Protein 5GZ9 (pdb70)

Sequence (280 aa):
CPPGYFRMGRMRQCSRWLSCEELRTEVRQLKRVGEGAVKRVFLSEWKEHKVALSRLTRLEMKEDFLHGLQMLKSLQSEHVVTLVGYCEEDGTILTEYHPLGSLSNLEETLQKYQDVNTWQHRLQLAMEYVSIINYLHHSPLGTRVMCDSNDLPKTLSQYLLTSNFSIVANDLDALPLVDSGVLIKCGHRELHGDFVAPEQLWPYGEDTPFQDDLMPSYNEKVDIWKIPDVSSFLLGHVEGSDMVRFHLFDIHKACKSQIPAERPTAQNVLDAYQRVFHSL

B-factor: mean 35.12, std 11.73, range [14.74, 88.95]

Organism: Mus musculus (NCBI:txid10090)

Radius of gyration: 19.44 Å; Cα contacts (8 Å, |Δi|>4): 491; chains: 1; bounding box: 50×42×54 Å

Structure (mmCIF, N/CA/C/O backbone):
data_5GZ9
#
_entry.id   5GZ9
#
_cell.length_a   81.320
_cell.length_b   81.320
_cell.length_c   146.838
_cell.angle_alpha   90.00
_cell.angle_beta   90.00
_cell.angle_gamma   120.00
#
_symmetry.space_group_name_H-M   'P 31 2 1'
#
loop_
_entity.id
_entity.type
_entity.pdbx_description
1 polymer 'Protein O-mannose kinase'
2 non-polymer 'PHOSPHOAMINOPHOSPHONIC ACID-ADENYLATE ESTER'
3 non-polymer 'MAGNESIUM ION'
4 non-polymer alpha-D-mannopyranose
5 water water
#
loop_
_atom_site.group_PDB
_atom_site.id
_atom_site.type_symbol
_atom_site.label_atom_id
_atom_site.label_alt_id
_atom_site.label_comp_id
_atom_site.label_asym_id
_atom_site.label_entity_id
_atom_site.label_seq_id
_atom_site.pdbx_PDB_ins_code
_atom_site.Cartn_x
_atom_site.Cartn_y
_atom_site.Cartn_z
_atom_site.occupancy
_atom_site.B_iso_or_equiv
_atom_site.auth_seq_id
_atom_site.auth_comp_id
_atom_site.auth_asym_id
_atom_site.auth_atom_id
_atom_site.pdbx_PDB_model_num
ATOM 1 N N . CYS A 1 10 ? 50.115 -34.399 13.973 1.00 35.77 54 CYS A N 1
ATOM 2 C CA . CYS A 1 10 ? 49.297 -34.558 15.188 1.00 41.03 54 CYS A CA 1
ATOM 3 C C . CYS A 1 10 ? 48.363 -35.766 15.147 1.00 38.83 54 CYS A C 1
ATOM 4 O O . CYS A 1 10 ? 47.858 -36.125 14.082 1.00 40.95 54 CYS A O 1
ATOM 7 N N . PRO A 1 11 ? 48.115 -36.381 16.303 1.00 34.15 55 PRO A N 1
ATOM 8 C CA . PRO A 1 11 ? 47.202 -37.521 16.350 1.00 35.50 55 PRO A CA 1
ATOM 9 C C . PRO A 1 11 ? 45.785 -37.072 16.053 1.00 43.58 55 PRO A C 1
ATOM 10 O O . PRO A 1 11 ? 45.489 -35.865 16.124 1.00 35.78 55 PRO A O 1
ATOM 14 N N . PRO A 1 12 ? 44.887 -38.004 15.710 1.00 45.43 56 PRO A N 1
ATOM 15 C CA . PRO A 1 12 ? 43.511 -37.618 15.363 1.00 36.68 56 PRO A CA 1
ATOM 16 C C . PRO A 1 12 ? 42.853 -36.858 16.502 1.00 39.93 56 PRO A C 1
ATOM 17 O O . PRO A 1 12 ? 42.975 -37.224 17.674 1.00 38.23 56 PRO A O 1
ATOM 21 N N . GLY A 1 13 ? 42.185 -35.772 16.154 1.00 37.20 57 GLY A N 1
ATOM 22 C CA . GLY A 1 13 ? 41.575 -34.946 17.160 1.00 32.79 57 GLY A CA 1
ATOM 23 C C . GLY A 1 13 ? 42.446 -33.846 17.730 1.00 36.68 57 GLY A C 1
ATOM 24 O O . GLY A 1 13 ? 41.951 -33.071 18.547 1.00 40.09 57 GLY A O 1
ATOM 25 N N . TYR A 1 14 ? 43.712 -33.727 17.322 1.00 32.69 58 TYR A N 1
ATOM 26 C CA . TYR A 1 14 ? 44.600 -32.695 17.838 1.00 29.34 58 TYR A CA 1
ATOM 27 C C . TYR A 1 14 ? 45.071 -31.784 16.710 1.00 33.49 58 TYR A C 1
ATOM 28 O O . TYR A 1 14 ? 45.026 -32.146 15.533 1.00 30.90 58 TYR A O 1
ATOM 37 N N . PHE A 1 15 ? 45.564 -30.606 17.095 1.00 30.07 59 PHE A N 1
ATOM 38 C CA . PHE A 1 15 ? 46.064 -29.611 16.167 1.00 27.82 59 PHE A CA 1
ATOM 39 C C . PHE A 1 15 ? 47.342 -29.000 16.726 1.00 33.99 59 PHE A C 1
ATOM 40 O O . PHE A 1 15 ? 47.589 -29.013 17.934 1.00 33.90 59 PHE A O 1
ATOM 48 N N . ARG A 1 16 ? 48.152 -28.457 15.822 1.00 32.62 60 ARG A N 1
ATOM 49 C CA . ARG A 1 16 ? 49.340 -27.687 16.169 1.00 38.14 60 ARG A CA 1
ATOM 50 C C . ARG A 1 16 ? 49.479 -26.560 15.154 1.00 41.81 60 ARG A C 1
ATOM 51 O O . ARG A 1 16 ? 49.331 -26.799 13.952 1.00 47.84 60 ARG A O 1
ATOM 59 N N . MET A 1 17 ? 49.743 -25.341 15.621 1.00 38.06 61 MET A N 1
ATOM 60 C CA . MET A 1 17 ? 50.022 -24.258 14.688 1.00 38.62 61 MET A CA 1
ATOM 61 C C . MET A 1 17 ? 50.924 -23.234 15.357 1.00 37.88 61 MET A C 1
ATOM 62 O O . MET A 1 17 ? 51.102 -23.240 16.575 1.00 41.25 61 MET A O 1
ATOM 67 N N . GLY A 1 18 ? 51.521 -22.373 14.534 1.00 45.08 62 GLY A N 1
ATOM 68 C CA . GLY A 1 18 ? 52.323 -21.279 15.051 1.00 47.65 62 GLY A CA 1
ATOM 69 C C . GLY A 1 18 ? 53.550 -21.792 15.774 1.00 53.64 62 GLY A C 1
ATOM 70 O O . GLY A 1 18 ? 54.217 -22.730 15.324 1.00 53.24 62 GLY A O 1
ATOM 71 N N . ARG A 1 19 ? 53.852 -21.177 16.917 1.00 52.90 63 ARG A N 1
ATOM 72 C CA . ARG A 1 19 ? 54.970 -21.588 17.755 1.00 52.49 63 ARG A CA 1
ATOM 73 C C . ARG A 1 19 ? 54.601 -22.690 18.746 1.00 57.17 63 ARG A C 1
ATOM 74 O O . ARG A 1 19 ? 55.351 -22.927 19.700 1.00 63.34 63 ARG A O 1
ATOM 82 N N . MET A 1 20 ? 53.460 -23.351 18.568 1.00 44.49 64 MET A N 1
ATOM 83 C CA . MET A 1 20 ? 53.133 -24.480 19.423 1.00 42.76 64 MET A CA 1
ATOM 84 C C . MET A 1 20 ? 54.114 -25.603 19.161 1.00 48.53 64 MET A C 1
ATOM 85 O O . MET A 1 20 ? 54.190 -26.119 18.043 1.00 52.78 64 MET A O 1
ATOM 90 N N . ARG A 1 21 ? 54.850 -26.002 20.190 1.00 51.44 65 ARG A N 1
ATOM 91 C CA . ARG A 1 21 ? 55.734 -27.140 20.006 1.00 49.11 65 ARG A CA 1
ATOM 92 C C . ARG A 1 21 ? 55.015 -28.473 20.118 1.00 41.61 65 ARG A C 1
ATOM 93 O O . ARG A 1 21 ? 55.594 -29.493 19.746 1.00 45.47 65 ARG A O 1
ATOM 101 N N . GLN A 1 22 ? 53.771 -28.496 20.581 1.00 42.22 66 GLN A N 1
ATOM 102 C CA . GLN A 1 22 ? 53.094 -29.748 20.875 1.00 45.35 66 GLN A CA 1
ATOM 103 C C . GLN A 1 22 ? 51.640 -29.662 20.435 1.00 42.30 66 GLN A C 1
ATOM 104 O O . GLN A 1 22 ? 51.176 -28.630 19.947 1.00 43.96 66 GLN A O 1
ATOM 110 N N . CYS A 1 23 ? 50.925 -30.773 20.576 1.00 41.10 67 CYS A N 1
ATOM 111 C CA . CYS A 1 23 ? 49.587 -30.876 20.016 1.00 44.03 67 CYS A CA 1
ATOM 112 C C . CYS A 1 23 ? 48.568 -30.701 21.115 1.00 39.40 67 CYS A C 1
ATOM 113 O O . CYS A 1 23 ? 48.699 -31.276 22.196 1.00 47.39 67 CYS A O 1
ATOM 116 N N . SER A 1 24 ? 47.554 -29.903 20.822 1.00 42.01 68 SER A N 1
ATOM 117 C CA . SER A 1 24 ? 46.449 -29.634 21.723 1.00 31.10 68 SER A CA 1
ATOM 118 C C . SER A 1 24 ? 45.166 -30.245 21.180 1.00 34.82 68 SER A C 1
ATOM 119 O O . SER A 1 24 ? 44.972 -30.348 19.967 1.00 38.74 68 SER A O 1
ATOM 122 N N . ARG A 1 25 ? 44.286 -30.657 22.081 1.00 39.97 69 ARG A N 1
ATOM 123 C CA . ARG A 1 25 ? 43.006 -31.211 21.654 1.00 43.55 69 ARG A CA 1
ATOM 124 C C . ARG A 1 25 ? 42.161 -30.141 20.939 1.00 40.83 69 ARG A C 1
ATOM 125 O O . ARG A 1 25 ? 42.305 -28.938 21.178 1.00 35.74 69 ARG A O 1
ATOM 133 N N . TRP A 1 26 ? 41.290 -30.584 20.028 1.00 36.53 70 TRP A N 1
ATOM 134 C CA . TRP A 1 26 ? 40.368 -29.662 19.367 1.00 37.17 70 TRP A CA 1
ATOM 135 C C . TRP A 1 26 ? 39.531 -28.895 20.391 1.00 37.68 70 TRP A C 1
ATOM 136 O O . TRP A 1 26 ? 39.032 -29.460 21.369 1.00 39.18 70 TRP A O 1
ATOM 147 N N . LEU A 1 27 ? 39.348 -27.603 20.129 1.00 32.06 71 LEU A N 1
ATOM 148 C CA . LEU A 1 27 ? 38.477 -26.752 20.926 1.00 34.70 71 LEU A CA 1
ATOM 149 C C . LEU A 1 27 ? 37.008 -27.136 20.738 1.00 34.12 71 LEU A C 1
ATOM 150 O O . LEU A 1 27 ? 36.607 -27.645 19.689 1.00 29.87 71 LEU A O 1
ATOM 155 N N . SER A 1 28 ? 36.203 -26.885 21.773 1.00 33.62 72 SER A N 1
ATOM 156 C CA . SER A 1 28 ? 34.776 -27.203 21.796 1.00 36.10 72 SER A CA 1
ATOM 157 C C . SER A 1 28 ? 33.942 -25.926 21.925 1.00 36.70 72 SER A C 1
ATOM 158 O O . SER A 1 28 ? 34.468 -24.810 21.903 1.00 36.14 72 SER A O 1
ATOM 161 N N . CYS A 1 29 ? 32.629 -26.113 22.129 1.00 42.86 73 CYS 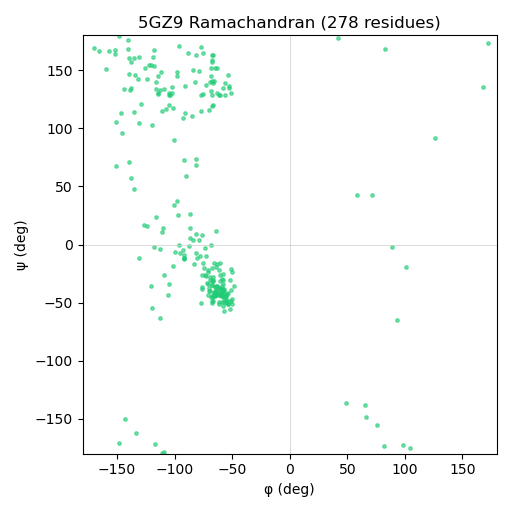A N 1
ATOM 162 C CA . CYS A 1 29 ? 31.691 -24.986 22.172 1.00 45.49 73 CYS A CA 1
ATOM 163 C C . CYS A 1 29 ? 32.105 -23.941 23.209 1.00 38.33 73 CYS A C 1
ATOM 164 O O . CYS A 1 29 ? 32.180 -22.745 22.902 1.00 38.16 73 CYS A O 1
ATOM 167 N N . GLU A 1 30 ? 32.411 -24.371 24.438 1.00 42.22 74 GLU A N 1
ATOM 168 C CA . GLU A 1 30 ? 32.734 -23.401 25.481 1.00 39.04 74 GLU A CA 1
ATOM 169 C C . GLU A 1 30 ? 33.998 -22.626 25.137 1.00 37.97 74 GLU A C 1
ATOM 170 O O . GLU A 1 30 ? 34.049 -21.406 25.317 1.00 40.36 74 GLU A O 1
ATOM 176 N N . GLU A 1 31 ? 35.018 -23.295 24.610 1.00 38.71 75 GLU A N 1
ATOM 177 C CA . GLU A 1 31 ? 36.219 -22.552 24.239 1.00 40.79 75 GLU A CA 1
ATOM 178 C C . GLU A 1 31 ? 35.941 -21.572 23.105 1.00 34.71 75 GLU A C 1
ATOM 179 O O . GLU A 1 31 ? 36.433 -20.438 23.121 1.00 36.73 75 GLU A O 1
ATOM 185 N N . LEU A 1 32 ? 35.158 -21.976 22.108 1.00 31.71 76 LEU A N 1
ATOM 186 C CA . LEU A 1 32 ? 34.853 -21.011 21.056 1.00 36.09 76 LEU A CA 1
ATOM 187 C C . LEU A 1 32 ? 33.982 -19.876 21.587 1.00 33.77 76 LEU A C 1
ATOM 188 O O . LEU A 1 32 ? 34.137 -18.724 21.177 1.00 34.14 76 LEU A O 1
ATOM 193 N N . ARG A 1 33 ? 33.078 -20.169 22.520 1.00 38.35 77 ARG A N 1
ATOM 194 C CA . ARG A 1 33 ? 32.220 -19.105 23.026 1.00 37.02 77 ARG A CA 1
ATOM 195 C C . ARG A 1 33 ? 32.953 -18.134 23.935 1.00 35.62 77 ARG A C 1
ATOM 196 O O . ARG A 1 33 ? 32.558 -16.967 24.011 1.00 37.28 77 ARG A O 1
ATOM 204 N N . THR A 1 34 ? 34.017 -18.563 24.605 1.00 33.85 78 THR A N 1
ATOM 205 C CA . THR A 1 34 ? 34.638 -17.701 25.599 1.00 30.54 78 THR A CA 1
ATOM 206 C C . THR A 1 34 ? 36.004 -17.150 25.198 1.00 31.18 78 THR A C 1
ATOM 207 O O . THR A 1 34 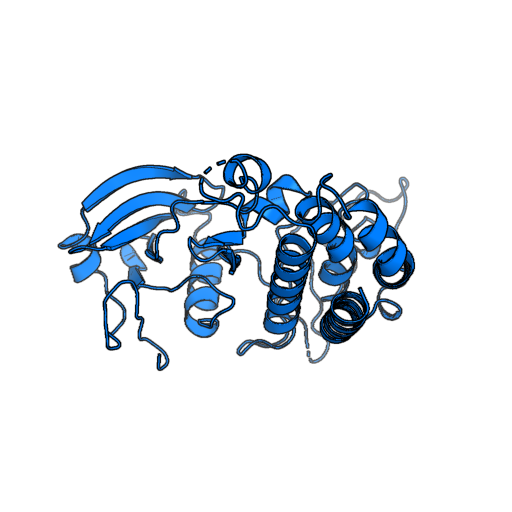? 36.366 -16.079 25.668 1.00 34.28 78 THR A O 1
ATOM 211 N N . GLU A 1 35 ? 36.770 -17.817 24.325 1.00 32.69 79 GLU A N 1
ATOM 212 C CA . GLU A 1 35 ? 38.167 -17.447 24.095 1.00 27.74 79 GLU A CA 1
ATOM 213 C C . GLU A 1 35 ? 38.454 -16.879 22.709 1.00 29.18 79 GLU A C 1
ATOM 214 O O . GLU A 1 35 ? 39.594 -16.468 22.449 1.00 27.05 79 GLU A O 1
ATOM 220 N N . VAL A 1 36 ? 37.484 -16.831 21.805 1.00 25.57 80 VAL A N 1
ATOM 221 C CA . VAL A 1 36 ? 37.762 -16.366 20.452 1.00 32.01 80 VAL A CA 1
ATOM 222 C C . VAL A 1 36 ? 37.206 -14.957 20.273 1.00 29.73 80 VAL A C 1
ATOM 223 O O . VAL A 1 36 ? 36.039 -14.691 20.592 1.00 33.31 80 VAL A O 1
ATOM 227 N N . ARG A 1 37 ? 38.053 -14.050 19.787 1.00 27.60 81 ARG A N 1
ATOM 228 C CA . ARG A 1 37 ? 37.655 -12.682 19.484 1.00 24.15 81 ARG A CA 1
ATOM 229 C C . ARG A 1 37 ? 37.594 -12.516 17.973 1.00 29.92 81 ARG A C 1
ATOM 230 O O . ARG A 1 37 ? 38.621 -12.614 17.293 1.00 32.73 81 ARG A O 1
ATOM 238 N N . GLN A 1 38 ? 36.396 -12.240 17.463 1.00 38.47 82 GLN A N 1
ATOM 239 C CA . GLN A 1 38 ? 36.182 -11.984 16.041 1.00 35.23 82 GLN A CA 1
ATOM 240 C C . GLN A 1 38 ? 36.732 -10.606 15.653 1.00 39.65 82 GLN A C 1
ATOM 241 O O . GLN A 1 38 ? 36.576 -9.626 16.393 1.00 41.03 82 GLN A O 1
ATOM 247 N N . LEU A 1 39 ? 37.408 -10.528 14.504 1.00 32.88 83 LEU A N 1
ATOM 248 C CA . LEU A 1 39 ? 38.093 -9.303 14.093 1.00 35.16 83 LEU A CA 1
ATOM 249 C C . LEU A 1 39 ? 37.437 -8.671 12.868 1.00 46.27 83 LEU A C 1
ATOM 250 O O . LEU A 1 39 ? 36.929 -7.543 12.957 1.00 52.30 83 LEU A O 1
ATOM 255 N N . LYS A 1 40 ? 37.423 -9.354 11.720 1.00 31.96 84 LYS A N 1
ATOM 256 C CA . LYS A 1 40 ? 36.800 -8.786 10.529 1.00 42.97 84 LYS A CA 1
ATOM 257 C C . LYS A 1 40 ? 36.462 -9.886 9.520 1.00 43.83 84 LYS A C 1
ATOM 258 O O . LYS A 1 40 ? 37.120 -10.935 9.455 1.00 33.45 84 LYS A O 1
ATOM 264 N N . ARG A 1 41 ? 35.416 -9.629 8.740 1.00 41.15 85 ARG A N 1
ATOM 265 C CA . ARG A 1 41 ? 34.991 -10.560 7.700 1.00 43.15 85 ARG A CA 1
ATOM 266 C C . ARG A 1 41 ? 36.055 -10.649 6.611 1.00 41.46 85 ARG A C 1
ATOM 267 O O . ARG A 1 41 ? 36.665 -9.644 6.239 1.00 46.58 85 ARG A O 1
ATOM 275 N N . VAL A 1 42 ? 36.309 -11.862 6.117 1.00 37.53 86 VAL A N 1
ATOM 276 C CA . VAL A 1 42 ? 37.364 -12.041 5.119 1.00 40.92 86 VAL A CA 1
ATOM 277 C C . VAL A 1 42 ? 36.865 -12.858 3.927 1.00 44.00 86 VAL A C 1
ATOM 278 O O . VAL A 1 42 ? 37.536 -12.939 2.893 1.00 37.87 86 VAL A O 1
ATOM 282 N N . GLY A 1 43 ? 35.688 -13.467 4.053 1.00 45.63 87 GLY A N 1
ATOM 283 C CA . GLY A 1 43 ? 35.187 -14.288 2.974 1.00 37.91 87 GLY A CA 1
ATOM 284 C C . GLY A 1 43 ? 33.745 -14.690 3.185 1.00 48.23 87 GLY A C 1
ATOM 285 O O . GLY A 1 43 ? 33.178 -14.534 4.279 1.00 41.62 87 GLY A O 1
ATOM 286 N N . GLU A 1 44 ? 33.182 -15.249 2.115 1.00 44.96 88 GLU A N 1
ATOM 287 C CA . GLU A 1 44 ? 31.801 -15.670 1.938 1.00 45.47 88 GLU A CA 1
ATOM 288 C C . GLU A 1 44 ? 31.666 -15.944 0.432 1.00 45.56 88 GLU A C 1
ATOM 289 O O . GLU A 1 44 ? 32.165 -15.167 -0.381 1.00 54.60 88 GLU A O 1
ATOM 295 N N . GLY A 1 45 ? 31.037 -17.047 0.047 1.00 44.76 89 GLY A N 1
ATOM 296 C CA . GLY A 1 45 ? 30.490 -18.005 0.976 1.00 44.63 89 GLY A CA 1
ATOM 297 C C . GLY A 1 45 ? 29.021 -18.332 0.754 1.00 45.32 89 GLY A C 1
ATOM 298 O O . GLY A 1 45 ? 28.148 -17.655 1.289 1.00 49.85 89 GLY A O 1
ATOM 299 N N . ALA A 1 46 ? 28.747 -19.369 -0.042 1.00 46.95 90 ALA A N 1
ATOM 300 C CA . ALA A 1 46 ? 27.405 -19.943 -0.107 1.00 44.09 90 ALA A CA 1
ATOM 301 C C . ALA A 1 46 ? 27.022 -20.715 1.153 1.00 46.11 90 ALA A C 1
ATOM 302 O O . ALA A 1 46 ? 25.830 -20.882 1.428 1.00 44.29 90 ALA A O 1
ATOM 304 N N . VAL A 1 47 ? 27.994 -21.208 1.914 1.00 45.38 91 VAL A N 1
ATOM 305 C CA . VAL A 1 47 ? 27.687 -22.059 3.060 1.00 50.75 91 VAL A CA 1
ATOM 306 C C . VAL A 1 47 ? 28.214 -21.431 4.347 1.00 41.99 91 VAL A C 1
ATOM 307 O O . VAL A 1 47 ? 27.596 -21.545 5.409 1.00 41.80 91 VAL A O 1
ATOM 311 N N . LYS A 1 48 ? 29.357 -20.766 4.261 1.00 42.91 92 LYS A N 1
ATOM 312 C CA . LYS A 1 48 ? 30.049 -20.241 5.427 1.00 48.08 92 LYS A CA 1
ATOM 313 C C . LYS A 1 48 ? 30.264 -18.746 5.275 1.00 43.24 92 LYS A C 1
ATOM 314 O O . LYS A 1 48 ? 30.516 -18.260 4.171 1.00 47.25 92 LYS A O 1
ATOM 320 N N . ARG A 1 49 ? 30.145 -18.019 6.379 1.00 42.42 93 ARG A N 1
ATOM 321 C CA . ARG A 1 49 ? 30.696 -16.673 6.478 1.00 47.81 93 ARG A CA 1
ATOM 322 C C . ARG A 1 49 ? 31.960 -16.755 7.324 1.00 40.61 93 ARG A C 1
ATOM 323 O O . ARG A 1 49 ? 31.941 -17.338 8.412 1.00 43.95 93 ARG A O 1
ATOM 331 N N . VAL A 1 50 ? 33.055 -16.200 6.816 1.00 38.61 94 VAL A N 1
ATOM 332 C CA . VAL A 1 50 ? 34.386 -16.466 7.346 1.00 38.43 94 VAL A CA 1
ATOM 333 C C . VAL A 1 50 ? 34.952 -15.173 7.913 1.00 36.03 94 VAL A C 1
ATOM 334 O O . VAL A 1 50 ? 34.849 -14.110 7.295 1.00 37.55 94 VAL A O 1
ATOM 338 N N . PHE A 1 51 ? 35.526 -15.267 9.113 1.00 42.50 95 PHE A N 1
ATOM 339 C CA . PHE A 1 51 ? 36.001 -14.112 9.868 1.00 33.08 95 PHE A CA 1
ATOM 340 C C . PHE A 1 51 ? 37.427 -14.343 10.318 1.00 29.66 95 PHE A C 1
ATOM 341 O O . PHE A 1 51 ? 37.689 -15.289 11.067 1.00 35.83 95 PHE A O 1
ATOM 349 N N . LEU A 1 52 ? 38.339 -13.471 9.905 1.00 28.38 96 LEU A N 1
ATOM 350 C CA . LEU A 1 52 ? 39.605 -13.384 10.619 1.00 28.36 96 LEU A CA 1
ATOM 351 C C . LEU A 1 52 ? 39.298 -13.195 12.097 1.00 36.70 96 LEU A C 1
ATOM 352 O O . LEU A 1 52 ? 38.417 -12.400 12.460 1.00 30.98 96 LEU A O 1
ATOM 357 N N . SER A 1 53 ? 40.006 -13.942 12.949 1.00 31.32 97 SER A N 1
ATOM 358 C CA . SER A 1 53 ? 39.773 -13.886 14.383 1.00 2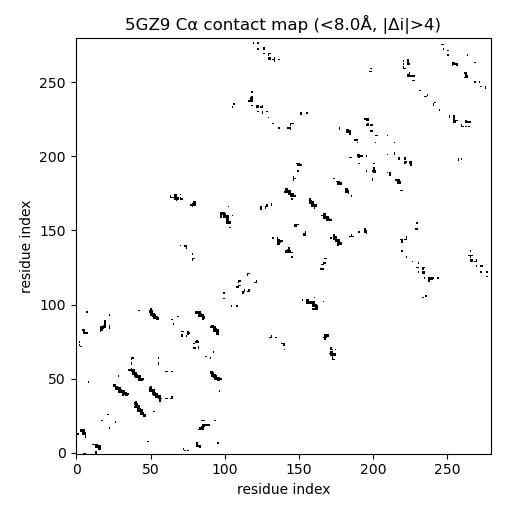5.40 97 SER A CA 1
ATOM 359 C C . SER A 1 53 ? 41.089 -14.148 15.103 1.00 30.38 97 SER A C 1
ATOM 360 O O . SER A 1 53 ? 42.142 -14.352 14.480 1.00 24.68 97 SER A O 1
ATOM 363 N N . GLU A 1 54 ? 41.033 -14.111 16.436 1.00 26.43 98 GLU A N 1
ATOM 364 C CA . GLU A 1 54 ? 42.216 -14.371 17.233 1.00 27.62 98 GLU A CA 1
ATOM 365 C C . GLU A 1 54 ? 41.823 -15.218 18.433 1.00 32.28 98 GLU A C 1
ATOM 366 O O . GLU A 1 54 ? 40.701 -15.140 18.948 1.00 28.33 98 GLU A O 1
ATOM 372 N N . TRP A 1 55 ? 42.763 -16.079 18.818 1.00 33.62 99 TRP A N 1
ATOM 373 C CA . TRP A 1 55 ? 42.626 -17.019 19.923 1.00 25.81 99 TRP A CA 1
ATOM 374 C C . TRP A 1 55 ? 44.023 -17.122 20.510 1.00 32.91 99 TRP A C 1
ATOM 375 O O . TRP A 1 55 ? 44.925 -17.633 19.840 1.00 33.27 99 TRP A O 1
ATOM 386 N N . LYS A 1 56 ? 44.203 -16.628 21.743 1.00 35.80 100 LYS A N 1
ATOM 387 C CA . LYS A 1 56 ? 45.535 -16.406 22.287 1.00 29.17 100 LYS A CA 1
ATOM 388 C C . LYS A 1 56 ? 46.333 -15.640 21.243 1.00 31.73 100 LYS A C 1
ATOM 389 O O . LYS A 1 56 ? 45.808 -14.718 20.604 1.00 31.80 100 LYS A O 1
ATOM 395 N N . GLU A 1 57 ? 47.578 -16.045 21.026 1.00 25.61 101 GLU A N 1
ATOM 396 C CA . GLU A 1 57 ? 48.430 -15.344 20.085 1.00 28.83 101 GLU A CA 1
ATOM 397 C C . GLU A 1 57 ? 48.137 -15.690 18.616 1.00 28.63 101 GLU A C 1
ATOM 398 O O . GLU A 1 57 ? 48.840 -15.172 17.744 1.00 31.82 101 GLU A O 1
ATOM 404 N N . HIS A 1 58 ? 47.124 -16.511 18.324 1.00 27.05 102 HIS A N 1
ATOM 405 C CA . HIS A 1 58 ? 46.942 -17.115 17.003 1.00 34.58 102 HIS A CA 1
ATOM 406 C C . HIS A 1 58 ? 45.851 -16.408 16.207 1.00 32.43 102 HIS A C 1
ATOM 407 O O . HIS A 1 58 ? 44.735 -16.209 16.706 1.00 27.48 102 HIS A O 1
ATOM 414 N N . LYS A 1 59 ? 46.171 -16.047 14.966 1.00 31.95 103 LYS A N 1
ATOM 415 C CA . LYS A 1 59 ? 45.135 -15.708 14.004 1.00 30.21 103 LYS A CA 1
ATOM 416 C C . LYS A 1 59 ? 44.469 -16.997 13.539 1.00 28.22 103 LYS A C 1
ATOM 417 O O . LYS A 1 59 ? 45.147 -17.963 13.187 1.00 27.72 103 LYS A O 1
ATOM 423 N N . VAL A 1 60 ? 43.140 -17.028 13.599 1.00 25.24 104 VAL A N 1
ATOM 424 C CA . VAL A 1 60 ? 42.350 -18.188 13.224 1.00 23.90 104 VAL A CA 1
ATOM 425 C C . VAL A 1 60 ? 41.188 -17.691 12.383 1.00 29.38 104 VAL A C 1
ATOM 426 O O . VAL A 1 60 ? 40.832 -16.511 12.411 1.00 31.05 104 VAL A O 1
ATOM 430 N N . ALA A 1 61 ? 40.595 -18.609 11.626 1.00 25.37 105 ALA A N 1
ATOM 431 C CA . ALA A 1 61 ? 39.430 -18.312 10.808 1.00 22.43 105 ALA A CA 1
ATOM 432 C C . ALA A 1 61 ? 38.202 -18.897 11.469 1.00 21.12 105 ALA A C 1
ATOM 433 O O . ALA A 1 61 ? 38.194 -20.069 11.848 1.00 25.39 105 ALA A O 1
ATOM 435 N N . LEU A 1 62 ? 37.171 -18.101 11.606 1.00 25.13 106 LEU A N 1
ATOM 436 C CA . LEU A 1 62 ? 35.934 -18.576 12.199 1.00 24.59 106 LEU A CA 1
ATOM 437 C C . LEU A 1 62 ? 34.888 -18.618 11.101 1.00 30.29 106 LEU A C 1
ATOM 438 O O . LEU A 1 62 ? 34.524 -17.578 10.543 1.00 35.11 106 LEU A O 1
ATOM 443 N N . SER A 1 63 ? 34.427 -19.813 10.771 1.00 34.14 107 SER A N 1
ATOM 444 C CA . SER A 1 63 ? 33.479 -19.994 9.680 1.00 37.15 107 SER A CA 1
ATOM 445 C C . SER A 1 63 ? 32.105 -20.254 10.270 1.00 41.63 107 SER A C 1
ATOM 446 O O . SER A 1 63 ? 31.922 -21.229 11.010 1.00 34.53 107 SER A O 1
ATOM 449 N N . ARG A 1 64 ? 31.144 -19.383 9.951 1.00 44.12 108 ARG A N 1
ATOM 450 C CA . ARG A 1 64 ? 29.807 -19.486 10.521 1.00 44.10 108 ARG A CA 1
ATOM 451 C C . ARG A 1 64 ? 28.780 -19.804 9.442 1.00 42.67 108 ARG A C 1
ATOM 452 O O . ARG A 1 64 ? 28.742 -19.145 8.392 1.00 43.88 108 ARG A O 1
ATOM 460 N N . LEU A 1 65 ? 27.960 -20.824 9.722 1.00 42.68 109 LEU A N 1
ATOM 461 C CA . LEU A 1 65 ? 26.872 -21.249 8.847 1.00 42.55 109 LEU A CA 1
ATOM 462 C C . LEU A 1 65 ? 25.997 -20.064 8.472 1.00 45.92 109 LEU A C 1
ATOM 463 O O . LEU A 1 65 ? 25.554 -19.306 9.341 1.00 43.83 109 LEU A O 1
ATOM 468 N N . THR A 1 66 ? 25.740 -19.913 7.168 1.00 45.73 110 THR A N 1
ATOM 469 C CA . THR A 1 66 ? 24.983 -18.767 6.676 1.00 43.18 110 THR A CA 1
ATOM 470 C C . THR A 1 66 ? 23.488 -18.925 6.938 1.00 50.84 110 THR A C 1
ATOM 471 O O . THR A 1 66 ? 22.844 -18.000 7.442 1.00 48.57 110 THR A O 1
ATOM 475 N N . ARG A 1 67 ? 22.916 -20.073 6.562 1.00 52.11 111 ARG A N 1
ATOM 476 C CA . ARG A 1 67 ? 21.483 -20.334 6.644 1.00 49.43 111 ARG A CA 1
ATOM 477 C C . ARG A 1 67 ? 21.279 -21.748 7.145 1.00 54.26 111 ARG A C 1
ATOM 478 O O . ARG A 1 67 ? 21.877 -22.683 6.609 1.00 48.84 111 ARG A O 1
ATOM 486 N N . LEU A 1 68 ? 20.387 -21.904 8.124 1.00 67.98 112 LEU A N 1
ATOM 487 C CA . LEU A 1 68 ? 20.093 -23.183 8.765 1.00 65.90 112 LEU A CA 1
ATOM 488 C C . LEU A 1 68 ? 19.486 -24.175 7.770 1.00 62.34 112 LEU A C 1
ATOM 489 O O . LEU A 1 68 ? 18.971 -25.230 8.165 1.00 64.90 112 LEU A O 1
ATOM 494 N N . GLU A 1 69 ? 19.546 -23.835 6.477 1.00 54.93 113 GLU A N 1
ATOM 495 C CA . GLU A 1 69 ? 19.103 -24.656 5.357 1.00 49.99 113 GLU A CA 1
ATOM 496 C C . GLU A 1 69 ? 20.262 -25.274 4.591 1.00 61.32 113 GLU A C 1
ATOM 497 O O . GLU A 1 69 ? 20.135 -26.382 4.057 1.00 60.59 113 GLU A O 1
ATOM 503 N N . MET A 1 70 ? 21.389 -24.559 4.502 1.00 59.82 114 MET A N 1
ATOM 504 C CA . MET A 1 70 ? 22.660 -25.105 4.049 1.00 49.08 114 MET A CA 1
ATOM 505 C C . MET A 1 70 ? 23.333 -25.955 5.113 1.00 50.09 114 MET A C 1
ATOM 506 O O . MET A 1 70 ? 24.488 -26.352 4.924 1.00 48.39 114 MET A O 1
ATOM 511 N N . LYS A 1 71 ? 22.635 -26.224 6.219 1.00 46.84 115 LYS A N 1
ATOM 512 C CA . LYS A 1 71 ? 23.213 -26.966 7.330 1.00 46.78 115 LYS A CA 1
ATOM 513 C C . LYS A 1 71 ? 23.864 -28.259 6.860 1.00 47.62 115 LYS A C 1
ATOM 514 O O . LYS A 1 71 ? 25.001 -28.562 7.228 1.00 44.53 115 LYS A O 1
ATOM 520 N N . GLU A 1 72 ? 23.163 -29.027 6.025 1.00 50.05 116 GLU A N 1
ATOM 521 C CA . GLU A 1 72 ? 23.646 -30.360 5.677 1.00 52.88 116 GLU A CA 1
ATOM 522 C C . GLU A 1 72 ? 24.985 -30.297 4.949 1.00 49.13 116 GLU A C 1
ATOM 523 O O . GLU A 1 72 ? 25.853 -31.150 5.159 1.00 42.56 116 GLU A O 1
ATOM 529 N N . ASP A 1 73 ? 25.176 -29.280 4.098 1.00 47.06 117 ASP A N 1
ATOM 530 C CA . ASP A 1 73 ? 26.462 -29.077 3.431 1.00 48.43 117 ASP A CA 1
ATOM 531 C C . ASP A 1 73 ? 27.544 -28.629 4.417 1.00 49.67 117 ASP A C 1
ATOM 532 O O . ASP A 1 73 ? 28.732 -28.936 4.234 1.00 39.40 117 ASP A O 1
ATOM 537 N N . PHE A 1 74 ? 27.145 -27.911 5.465 1.00 45.52 118 PHE A N 1
ATOM 538 C CA . PHE A 1 74 ? 28.084 -27.401 6.453 1.00 39.01 118 PHE A CA 1
ATOM 539 C C . PHE A 1 74 ? 28.720 -28.532 7.260 1.00 41.96 118 PHE A C 1
ATOM 540 O O . PHE A 1 74 ? 29.943 -28.569 7.431 1.00 40.95 118 PHE A O 1
ATOM 548 N N . LEU A 1 75 ? 27.904 -29.463 7.773 1.00 44.75 119 LEU A N 1
ATOM 549 C CA . LEU A 1 75 ? 28.444 -30.577 8.547 1.00 42.82 119 LEU A CA 1
ATOM 550 C C . LEU A 1 75 ? 29.243 -31.544 7.687 1.00 38.12 119 LEU A C 1
ATOM 551 O O . LEU A 1 75 ? 30.120 -32.237 8.215 1.00 37.42 119 LEU A O 1
ATOM 556 N N . HIS A 1 76 ? 28.925 -31.654 6.390 1.00 32.30 120 HIS A N 1
ATOM 557 C CA . HIS A 1 76 ? 29.721 -32.529 5.534 1.00 31.83 120 HIS A CA 1
ATOM 558 C C . HIS A 1 76 ? 31.163 -32.053 5.492 1.00 39.09 120 HIS A C 1
ATOM 559 O O . HIS A 1 76 ? 32.095 -32.835 5.728 1.00 34.82 120 HIS A O 1
ATOM 566 N N . GLY A 1 77 ? 31.362 -30.759 5.208 1.00 38.94 121 GLY A N 1
ATOM 567 C CA . GLY A 1 77 ? 32.708 -30.211 5.203 1.00 33.97 121 GLY A CA 1
ATOM 568 C C . GLY A 1 77 ? 33.396 -30.381 6.544 1.00 33.61 121 GLY A C 1
ATOM 569 O O . GLY A 1 77 ? 34.604 -30.638 6.606 1.00 32.42 121 GLY A O 1
ATOM 570 N N . LEU A 1 78 ? 32.632 -30.264 7.639 1.00 34.33 122 LEU A N 1
ATOM 571 C CA . LEU A 1 78 ? 33.231 -30.399 8.966 1.00 35.21 122 LEU A CA 1
ATOM 572 C C . LEU A 1 78 ? 33.705 -31.825 9.197 1.00 32.87 122 LEU A C 1
ATOM 573 O O . LEU A 1 78 ? 34.859 -32.056 9.586 1.00 31.99 122 LEU A O 1
ATOM 578 N N . GLN A 1 79 ? 32.827 -32.790 8.941 1.00 29.69 123 GLN A N 1
ATOM 579 C CA . GLN A 1 79 ? 33.215 -34.187 9.028 1.00 35.85 123 GLN A CA 1
ATOM 580 C C . GLN A 1 79 ? 34.405 -34.488 8.119 1.00 36.36 123 GLN A C 1
ATOM 581 O O . GLN A 1 79 ? 35.360 -35.150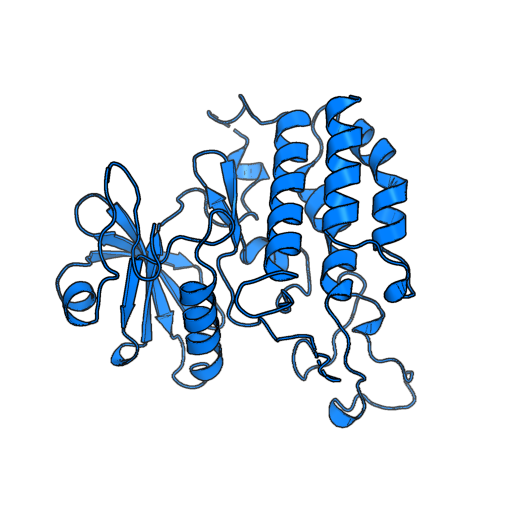 8.548 1.00 36.92 123 GLN A O 1
ATOM 587 N N . MET A 1 80 ? 34.384 -33.987 6.873 1.00 32.59 124 MET A N 1
ATOM 588 C CA . MET A 1 80 ? 35.544 -34.145 5.992 1.00 32.06 124 MET A CA 1
ATOM 589 C C . MET A 1 80 ? 36.793 -33.553 6.636 1.00 28.90 124 MET A C 1
ATOM 590 O O . MET A 1 80 ? 37.858 -34.180 6.648 1.00 27.59 124 MET A O 1
ATOM 595 N N . LEU A 1 81 ? 36.674 -32.332 7.170 1.00 30.01 125 LEU A N 1
ATOM 596 C CA . LEU A 1 81 ? 37.814 -31.662 7.792 1.00 32.56 125 LEU A CA 1
ATOM 597 C C . LEU A 1 81 ? 38.391 -32.497 8.928 1.00 31.79 125 LEU A C 1
ATOM 598 O O . LEU A 1 81 ? 39.615 -32.647 9.032 1.00 30.85 125 LEU A O 1
ATOM 603 N N . LYS A 1 82 ? 37.522 -33.065 9.779 1.00 28.63 126 LYS A N 1
ATOM 604 C CA . LYS A 1 82 ? 37.995 -33.823 10.940 1.00 34.02 126 LYS A CA 1
ATOM 605 C C . LYS A 1 82 ? 38.769 -35.067 10.520 1.00 27.77 126 LYS A C 1
ATOM 606 O O . LYS A 1 82 ? 39.816 -35.370 11.096 1.00 35.08 126 LYS A O 1
ATOM 612 N N . SER A 1 83 ? 38.277 -35.799 9.523 1.00 29.46 127 SER A N 1
ATOM 613 C CA . SER A 1 83 ? 38.919 -37.047 9.122 1.00 33.74 127 SER A CA 1
ATOM 614 C C . SER A 1 83 ? 40.086 -36.862 8.170 1.00 28.33 127 SER A C 1
ATOM 615 O O . SER A 1 83 ? 40.871 -37.797 7.995 1.00 30.94 127 SER A O 1
ATOM 618 N N . LEU A 1 84 ? 40.209 -35.705 7.527 1.00 27.18 128 LEU A N 1
ATOM 619 C CA . LEU A 1 84 ? 41.192 -35.521 6.470 1.00 26.39 128 LEU A CA 1
ATOM 620 C C . LEU A 1 84 ? 42.328 -34.597 6.884 1.00 27.66 128 LEU A C 1
ATOM 621 O O . LEU A 1 84 ? 43.067 -34.104 6.020 1.00 28.80 128 LEU A O 1
ATOM 626 N N . GLN A 1 85 ? 42.463 -34.314 8.170 1.00 25.60 129 GLN A N 1
ATOM 627 C CA . GLN A 1 85 ? 43.611 -33.551 8.627 1.00 32.13 129 GLN A CA 1
ATOM 628 C C . GLN A 1 85 ? 44.882 -34.219 8.125 1.00 22.53 129 GLN A C 1
ATOM 629 O O . GLN A 1 85 ? 45.004 -35.446 8.164 1.00 27.72 129 GLN A O 1
ATOM 635 N N . SER A 1 86 ? 45.808 -33.396 7.633 1.00 23.92 130 SER A N 1
ATOM 636 C CA . SER A 1 86 ? 47.038 -33.807 6.971 1.00 25.43 130 SER A CA 1
ATOM 637 C C . SER A 1 86 ? 47.713 -32.573 6.395 1.00 23.03 130 SER A C 1
ATOM 638 O O . SER A 1 86 ? 47.133 -31.490 6.401 1.00 26.50 130 SER A O 1
ATOM 641 N N . GLU A 1 87 ? 48.921 -32.731 5.863 1.00 25.79 131 GLU A N 1
ATOM 642 C CA . GLU A 1 87 ? 49.614 -31.602 5.268 1.00 25.79 131 GLU A CA 1
ATOM 643 C C . GLU A 1 87 ? 48.851 -30.997 4.098 1.00 22.73 131 GLU A C 1
ATOM 644 O O . GLU A 1 87 ? 49.168 -29.872 3.707 1.00 26.72 131 GLU A O 1
ATOM 650 N N . HIS A 1 88 ? 47.856 -31.708 3.536 1.00 22.77 132 HIS A N 1
ATOM 651 C CA . HIS A 1 88 ? 47.122 -31.267 2.342 1.00 26.21 132 HIS A CA 1
ATOM 652 C C . HIS A 1 88 ? 45.858 -30.471 2.662 1.00 29.21 132 HIS A C 1
ATOM 653 O O . HIS A 1 88 ? 45.299 -29.831 1.761 1.00 23.74 132 HIS A O 1
ATOM 660 N N . VAL A 1 89 ? 45.419 -30.470 3.926 1.00 26.24 133 VAL A N 1
ATOM 661 C CA . VAL A 1 89 ? 44.156 -29.873 4.331 1.00 24.02 133 VAL A CA 1
ATOM 662 C C . VAL A 1 89 ? 44.444 -28.783 5.364 1.00 23.89 133 VAL A C 1
ATOM 663 O O . VAL A 1 89 ? 45.487 -28.801 6.029 1.00 26.15 133 VAL A O 1
ATOM 667 N N . VAL A 1 90 ? 43.542 -27.799 5.465 1.00 20.97 134 VAL A N 1
ATOM 668 C CA . VAL A 1 90 ? 43.690 -26.744 6.466 1.00 21.50 134 VAL A CA 1
ATOM 669 C C . VAL A 1 90 ? 43.566 -27.332 7.880 1.00 24.66 134 VAL A C 1
ATOM 670 O O . VAL A 1 90 ? 42.724 -28.214 8.152 1.00 19.79 134 VAL A O 1
ATOM 674 N N . THR A 1 91 ? 44.389 -26.828 8.800 1.00 19.37 135 THR A N 1
ATOM 675 C CA . THR A 1 91 ? 44.368 -27.312 10.178 1.00 21.93 135 THR A CA 1
ATOM 676 C C . THR A 1 91 ? 43.059 -26.928 10.874 1.00 25.60 135 THR A C 1
ATOM 677 O O . THR A 1 91 ? 42.730 -25.743 11.002 1.00 24.31 135 THR A O 1
ATOM 681 N N . LEU A 1 92 ? 42.306 -27.939 11.299 1.00 22.40 136 LEU A N 1
ATOM 682 C CA . LEU A 1 92 ? 41.138 -27.748 12.150 1.00 25.53 136 LEU A CA 1
ATOM 683 C C . LEU A 1 92 ? 41.554 -27.478 13.600 1.00 33.89 136 LEU A C 1
ATOM 684 O O . LEU A 1 92 ? 42.326 -28.248 14.187 1.00 28.89 136 LEU A O 1
ATOM 689 N N . VAL A 1 93 ? 41.020 -26.403 14.181 1.00 36.09 137 VAL A N 1
ATOM 690 C CA . VAL A 1 93 ? 41.375 -25.976 15.530 1.00 30.48 137 VAL A CA 1
ATOM 691 C C . VAL A 1 93 ? 40.271 -26.292 16.525 1.00 34.03 137 VAL A C 1
ATOM 692 O O . VAL A 1 93 ? 40.540 -26.744 17.637 1.00 33.14 137 VAL A O 1
ATOM 696 N N . GLY A 1 94 ? 39.031 -26.036 16.145 1.00 28.19 138 GLY A N 1
ATOM 697 C CA . GLY A 1 94 ? 37.909 -26.277 17.027 1.00 28.48 138 GLY A CA 1
ATOM 698 C C . GLY A 1 94 ? 36.646 -26.218 16.200 1.00 36.04 138 GLY A C 1
ATOM 699 O O . GLY A 1 94 ? 36.659 -25.796 15.038 1.00 32.51 138 GLY A O 1
ATOM 700 N N . TYR A 1 95 ? 35.554 -26.684 16.801 1.00 34.64 139 TYR A N 1
ATOM 701 C CA . TYR A 1 95 ? 34.252 -26.537 16.168 1.00 37.57 139 TYR A CA 1
ATOM 702 C C . TYR A 1 95 ? 33.172 -26.606 17.239 1.00 41.21 139 TYR A C 1
ATOM 703 O O . TYR A 1 95 ? 33.427 -26.983 18.392 1.00 34.97 139 TYR A O 1
ATOM 712 N N . CYS A 1 96 ? 31.957 -26.208 16.834 1.00 43.51 140 CYS A N 1
ATOM 713 C CA . CYS A 1 96 ? 30.775 -26.221 17.700 1.00 39.23 140 CYS A CA 1
ATOM 714 C C . CYS A 1 96 ? 29.552 -26.421 16.812 1.00 33.70 140 CYS A C 1
ATOM 715 O O . CYS A 1 96 ? 29.123 -25.479 16.140 1.00 36.92 140 CYS A O 1
ATOM 718 N N . GLU A 1 97 ? 28.988 -27.633 16.833 1.00 41.16 141 GLU A N 1
ATOM 719 C CA . GLU A 1 97 ? 27.843 -27.935 15.975 1.00 39.04 141 GLU A CA 1
ATOM 720 C C . GLU A 1 97 ? 26.640 -27.092 16.360 1.00 46.65 141 GLU A C 1
ATOM 721 O O . GLU A 1 97 ? 25.924 -26.582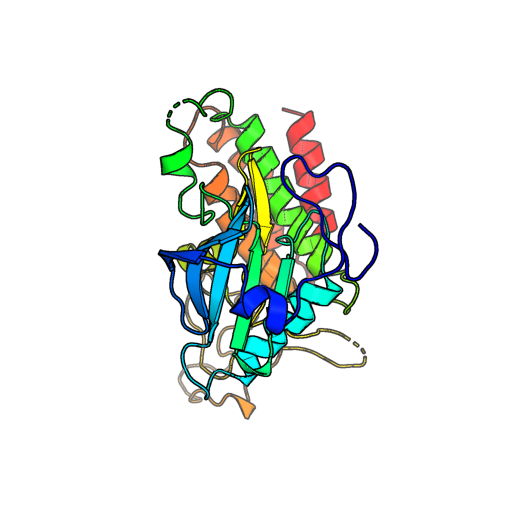 15.489 1.00 41.13 141 GLU A O 1
ATOM 727 N N . GLU A 1 98 ? 26.409 -26.934 17.669 1.00 52.04 142 GLU A N 1
ATOM 728 C CA . GLU A 1 98 ? 25.259 -26.178 18.149 1.00 43.99 142 GLU A CA 1
ATOM 729 C C . GLU A 1 98 ? 25.246 -24.764 17.579 1.00 48.91 142 GLU A C 1
ATOM 730 O O . GLU A 1 98 ? 24.204 -24.280 17.115 1.00 46.43 142 GLU A O 1
ATOM 736 N N . ASP A 1 99 ? 26.396 -24.098 17.577 1.00 43.38 143 ASP A N 1
ATOM 737 C CA . ASP A 1 99 ? 26.513 -22.745 17.061 1.00 37.29 143 ASP A CA 1
ATOM 738 C C . ASP A 1 99 ? 26.798 -22.687 15.575 1.00 39.38 143 ASP A C 1
ATOM 739 O O . ASP A 1 99 ? 26.912 -21.581 15.031 1.00 35.02 143 ASP A O 1
ATOM 744 N N . GLY A 1 100 ? 26.940 -23.830 14.913 1.00 37.23 144 GLY A N 1
ATOM 745 C CA . GLY A 1 100 ? 27.256 -23.804 13.490 1.00 37.22 144 GLY A CA 1
ATOM 746 C C . GLY A 1 100 ? 28.538 -23.062 13.176 1.00 35.99 144 GLY A C 1
ATOM 747 O O . GLY A 1 100 ? 28.582 -22.275 12.222 1.00 33.41 144 GLY A O 1
ATOM 748 N N . THR A 1 101 ? 29.584 -23.281 13.976 1.00 38.02 145 THR A N 1
ATOM 749 C CA . THR A 1 101 ? 30.863 -22.610 13.801 1.00 37.28 145 THR A CA 1
ATOM 750 C C . THR A 1 101 ? 31.990 -23.625 13.699 1.00 34.55 145 THR A C 1
ATOM 751 O O . THR A 1 101 ? 31.927 -24.719 14.270 1.00 32.05 145 THR A O 1
ATOM 755 N N . ILE A 1 102 ? 33.036 -23.214 12.983 1.00 34.26 146 ILE A N 1
ATOM 756 C CA . ILE A 1 102 ? 34.238 -24.003 12.746 1.00 33.89 146 ILE A CA 1
ATOM 757 C C . ILE A 1 102 ? 35.422 -23.061 12.897 1.00 29.79 146 ILE A C 1
ATOM 758 O O . ILE A 1 102 ? 35.431 -21.964 12.328 1.00 30.26 146 ILE A O 1
ATOM 763 N N . LEU A 1 103 ? 36.438 -23.507 13.617 1.00 24.29 147 LEU A N 1
ATOM 764 C CA . LEU A 1 103 ? 37.641 -22.724 13.820 1.00 26.76 147 LEU A CA 1
ATOM 765 C C . LEU A 1 103 ? 38.804 -23.443 13.147 1.00 31.97 147 LEU A C 1
ATOM 766 O O . LEU A 1 103 ? 38.991 -24.653 13.339 1.00 32.11 147 LEU A O 1
ATOM 771 N N . THR A 1 104 ? 39.565 -22.713 12.334 1.00 25.49 148 THR A N 1
ATOM 772 C CA . THR A 1 104 ? 40.665 -23.293 11.583 1.00 22.48 148 THR A CA 1
ATOM 773 C C . THR A 1 104 ? 41.819 -22.309 11.598 1.00 27.16 148 THR A C 1
ATOM 774 O O . THR A 1 104 ? 41.669 -21.143 11.987 1.00 25.94 148 THR A O 1
ATOM 778 N N . GLU A 1 105 ? 42.980 -22.783 11.157 1.00 24.76 149 GLU A N 1
ATOM 779 C CA . GLU A 1 105 ? 44.145 -21.919 11.098 1.00 24.27 149 GLU A CA 1
ATOM 780 C C . GLU A 1 105 ? 43.954 -20.857 10.020 1.00 30.76 149 GLU A C 1
ATOM 781 O O . GLU A 1 105 ? 43.578 -21.171 8.885 1.00 26.67 149 GLU A O 1
ATOM 787 N N . TYR A 1 106 ? 44.236 -19.602 10.360 1.00 23.46 150 TYR A N 1
ATOM 788 C CA . TYR A 1 106 ? 44.112 -18.541 9.381 1.00 27.20 150 TYR A CA 1
ATOM 789 C C . TYR A 1 106 ? 45.352 -18.474 8.501 1.00 23.19 150 TYR A C 1
ATOM 790 O O . TYR A 1 106 ? 46.479 -18.596 8.983 1.00 28.07 150 TYR A O 1
ATOM 799 N N . HIS A 1 107 ? 45.135 -18.246 7.211 1.00 23.01 151 HIS A N 1
ATOM 800 C CA . HIS A 1 107 ? 46.219 -18.042 6.246 1.00 25.28 151 HIS A CA 1
ATOM 801 C C . HIS A 1 107 ? 46.105 -16.668 5.605 1.00 25.57 151 HIS A C 1
ATOM 802 O O . HIS A 1 107 ? 45.256 -16.462 4.716 1.00 27.61 151 HIS A O 1
ATOM 809 N N . PRO A 1 108 ? 46.936 -15.702 6.024 1.00 25.78 152 PRO A N 1
ATOM 810 C CA . PRO A 1 108 ? 46.750 -14.313 5.568 1.00 24.86 152 PRO A CA 1
ATOM 811 C C . PRO A 1 108 ? 46.934 -14.112 4.086 1.00 27.02 152 PRO A C 1
ATOM 812 O O . PRO A 1 108 ? 46.469 -13.092 3.576 1.00 34.74 152 PRO A O 1
ATOM 816 N N . LEU A 1 109 ? 47.606 -15.022 3.373 1.00 27.16 153 LEU A N 1
ATOM 817 C CA . LEU A 1 109 ? 47.662 -14.899 1.918 1.00 29.15 153 LEU A CA 1
ATOM 818 C C . LEU A 1 109 ? 46.351 -15.283 1.276 1.00 28.54 153 LEU A C 1
ATOM 819 O O . LEU A 1 109 ? 46.114 -14.929 0.118 1.00 36.65 153 LEU A O 1
ATOM 824 N N . GLY A 1 110 ? 45.522 -16.041 1.981 1.00 25.50 154 GLY A N 1
ATOM 825 C CA . GLY A 1 110 ? 44.168 -16.250 1.535 1.00 21.73 154 GLY A CA 1
ATOM 826 C C . GLY A 1 110 ? 44.063 -17.217 0.370 1.00 28.60 154 GLY A C 1
ATOM 827 O O . GLY A 1 110 ? 44.914 -18.088 0.152 1.00 28.70 154 GLY A O 1
ATOM 828 N N . SER A 1 111 ? 42.982 -17.047 -0.379 1.00 22.73 155 SER A N 1
ATOM 829 C CA . SER A 1 111 ? 42.646 -17.912 -1.496 1.00 31.22 155 SER A CA 1
ATOM 830 C C . SER A 1 111 ? 43.807 -18.025 -2.494 1.00 29.02 155 SER A C 1
ATOM 831 O O . SER A 1 111 ? 44.590 -17.094 -2.679 1.00 28.20 155 SER A O 1
ATOM 834 N N . LEU A 1 112 ? 43.936 -19.210 -3.100 1.00 27.43 156 LEU A N 1
ATOM 835 C CA . LEU A 1 112 ? 44.821 -19.423 -4.250 1.00 32.77 156 LEU A CA 1
ATOM 836 C C . LEU A 1 112 ? 44.605 -18.401 -5.375 1.00 29.22 156 LEU A C 1
ATOM 837 O O . LEU A 1 112 ? 45.500 -18.212 -6.198 1.00 29.60 156 LEU A O 1
ATOM 842 N N . SER A 1 113 ? 43.437 -17.753 -5.428 1.00 30.47 157 SER A N 1
ATOM 843 C CA . SER A 1 113 ? 43.184 -16.679 -6.388 1.00 32.07 157 SER A CA 1
ATOM 844 C C . SER A 1 113 ? 44.178 -15.527 -6.277 1.00 39.26 157 SER A C 1
ATOM 845 O O . SER A 1 113 ? 44.448 -14.841 -7.274 1.00 46.92 157 SER A O 1
ATOM 848 N N . ASN A 1 114 ? 44.697 -15.271 -5.088 1.00 31.82 158 ASN A N 1
ATOM 849 C CA . ASN A 1 114 ? 45.592 -14.146 -4.859 1.00 42.56 158 ASN A CA 1
ATOM 850 C C . ASN A 1 114 ? 47.030 -14.435 -5.274 1.00 37.55 158 ASN A C 1
ATOM 851 O O . ASN A 1 114 ? 47.911 -13.626 -4.975 1.00 39.90 158 ASN A O 1
ATOM 856 N N . LEU A 1 115 ? 47.280 -15.558 -5.947 1.00 31.87 159 LEU A N 1
ATOM 857 C CA . LEU A 1 115 ? 48.646 -15.961 -6.267 1.00 37.41 159 LEU A CA 1
ATOM 858 C C . LEU A 1 115 ? 49.422 -14.844 -6.952 1.00 44.66 159 LEU A C 1
ATOM 859 O O . LEU A 1 115 ? 50.502 -14.447 -6.499 1.00 44.39 159 LEU A O 1
ATOM 864 N N . GLU A 1 116 ? 48.895 -14.328 -8.060 1.00 40.48 160 GLU A N 1
ATOM 865 C CA . GLU A 1 116 ? 49.682 -13.358 -8.812 1.00 52.87 160 GLU A CA 1
ATOM 866 C C . GLU A 1 116 ? 49.911 -12.092 -7.986 1.00 49.37 160 GLU A C 1
ATOM 867 O O . GLU A 1 116 ? 51.036 -11.582 -7.904 1.00 50.62 160 GLU A O 1
ATOM 873 N N . GLU A 1 117 ? 48.870 -11.625 -7.300 1.00 56.29 161 GLU A N 1
ATOM 874 C CA . GLU A 1 117 ? 48.997 -10.487 -6.391 1.00 57.68 161 GLU A CA 1
ATOM 875 C C . GLU A 1 117 ? 50.030 -10.749 -5.296 1.00 48.18 161 GLU A C 1
ATOM 876 O O . GLU A 1 117 ? 50.802 -9.856 -4.923 1.00 49.85 161 GLU A O 1
ATOM 882 N N . THR A 1 118 ? 50.061 -11.969 -4.776 1.00 41.45 162 THR A N 1
ATOM 883 C CA . THR A 1 118 ? 50.994 -12.293 -3.709 1.00 41.78 162 THR A CA 1
ATOM 884 C C . THR A 1 118 ? 52.445 -12.248 -4.194 1.00 47.54 162 THR A C 1
ATOM 885 O O . THR A 1 118 ? 53.345 -11.888 -3.421 1.00 50.18 162 THR A O 1
ATOM 889 N N . LEU A 1 119 ? 52.694 -12.572 -5.466 1.00 48.28 163 LEU A N 1
ATOM 890 C CA . LEU A 1 119 ? 54.068 -12.803 -5.897 1.00 54.33 163 LEU A CA 1
ATOM 891 C C . LEU A 1 119 ? 54.751 -11.504 -6.315 1.00 59.85 163 LEU A C 1
ATOM 892 O O . LEU A 1 119 ? 55.709 -11.522 -7.097 1.00 65.89 163 LEU A O 1
ATOM 897 N N . GLN A 1 120 ? 54.293 -10.382 -5.759 1.00 65.55 164 GLN A N 1
ATOM 898 C CA . GLN A 1 120 ? 54.970 -9.090 -5.913 1.00 60.80 164 GLN A CA 1
ATOM 899 C C . GLN A 1 120 ? 54.869 -8.190 -4.670 1.00 59.72 164 GLN A C 1
ATOM 900 O O . GLN A 1 120 ? 55.155 -8.606 -3.532 1.00 58.58 164 GLN A O 1
ATOM 906 N N . LYS A 1 123 ? 59.769 -9.106 -1.743 1.00 60.30 167 LYS A N 1
ATOM 907 C CA . LYS A 1 123 ? 58.922 -9.496 -0.630 1.00 61.17 167 LYS A CA 1
ATOM 908 C C . LYS A 1 123 ? 58.717 -11.013 -0.659 1.00 74.72 167 LYS A C 1
ATOM 909 O O . LYS A 1 123 ? 59.153 -11.749 0.241 1.00 68.20 167 LYS A O 1
ATOM 915 N N . TYR A 1 124 ? 58.045 -11.463 -1.720 1.00 77.40 168 TYR A N 1
ATOM 916 C CA . TYR A 1 124 ? 57.857 -12.883 -2.023 1.00 67.91 168 TYR A CA 1
ATOM 917 C C . TYR A 1 124 ? 58.356 -13.260 -3.407 1.00 67.92 168 TYR A C 1
ATOM 918 O O . TYR A 1 124 ? 57.979 -14.311 -3.917 1.00 73.22 168 TYR A O 1
ATOM 927 N N . GLN A 1 125 ? 59.170 -12.410 -4.041 1.00 64.06 169 GLN A N 1
ATOM 928 C CA . GLN A 1 125 ? 59.774 -12.678 -5.341 1.00 65.20 169 GLN A CA 1
ATOM 929 C C . GLN A 1 125 ? 61.101 -13.445 -5.230 1.00 60.55 169 GLN A C 1
ATOM 930 O O . GLN A 1 125 ? 61.711 -13.747 -6.256 1.00 59.55 169 GLN A O 1
ATOM 936 N N . ASP A 1 126 ? 61.515 -13.880 -4.024 1.00 63.40 170 ASP A N 1
ATOM 937 C CA . ASP A 1 126 ? 62.453 -15.013 -4.028 1.00 64.49 170 ASP A CA 1
ATOM 938 C C . ASP A 1 126 ? 61.811 -16.270 -4.625 1.00 67.20 170 ASP A C 1
ATOM 939 O O . ASP A 1 126 ? 62.541 -17.156 -5.097 1.00 64.17 170 ASP A O 1
ATOM 944 N N . VAL A 1 127 ? 60.477 -16.309 -4.730 1.00 51.86 171 VAL A N 1
ATOM 945 C CA . VAL A 1 127 ? 59.780 -17.500 -5.192 1.00 49.65 171 VAL A CA 1
ATOM 946 C C . VAL A 1 127 ? 58.837 -17.219 -6.360 1.00 50.26 171 VAL A C 1
ATOM 947 O O . VAL A 1 127 ? 57.986 -18.057 -6.673 1.00 46.21 171 VAL A O 1
ATOM 951 N N . ASN A 1 128 ? 58.989 -16.085 -7.046 1.00 48.03 172 ASN A N 1
ATOM 952 C CA . ASN A 1 128 ? 58.248 -15.879 -8.295 1.00 41.38 172 ASN A CA 1
ATOM 953 C C . ASN A 1 128 ? 59.058 -16.382 -9.494 1.00 44.31 172 ASN A C 1
ATOM 954 O O . ASN A 1 128 ? 59.363 -15.659 -10.431 1.00 45.58 172 ASN A O 1
ATOM 959 N N . THR A 1 129 ? 59.393 -17.667 -9.463 1.00 46.31 173 THR A N 1
ATOM 960 C CA . THR A 1 129 ? 60.120 -18.343 -10.528 1.00 30.90 173 THR A CA 1
ATOM 961 C C . THR A 1 129 ? 59.262 -19.459 -11.108 1.00 37.66 173 THR A C 1
ATOM 962 O O . THR A 1 129 ? 58.250 -19.869 -10.531 1.00 35.44 173 THR A O 1
ATOM 966 N N . TRP A 1 130 ? 59.695 -19.992 -12.251 1.00 35.28 174 TRP A N 1
ATOM 967 C CA . TRP A 1 130 ? 58.976 -21.151 -12.758 1.00 36.50 174 TRP A CA 1
ATOM 968 C C . TRP A 1 130 ? 59.172 -22.358 -11.842 1.00 35.18 174 TRP A C 1
ATOM 969 O O . TRP A 1 130 ? 58.232 -23.135 -11.640 1.00 39.03 174 TRP A O 1
ATOM 980 N N . GLN A 1 131 ? 60.353 -22.504 -11.236 1.00 32.82 175 GLN A N 1
ATOM 981 C CA . GLN A 1 131 ? 60.601 -23.647 -10.362 1.00 31.67 175 GLN A CA 1
ATOM 982 C C . GLN A 1 131 ? 59.613 -23.696 -9.200 1.00 34.68 175 GLN A C 1
ATOM 983 O O . GLN A 1 131 ? 59.121 -24.773 -8.838 1.00 31.94 175 GLN A O 1
ATOM 989 N N . HIS A 1 132 ? 59.332 -22.547 -8.579 1.00 30.45 176 HIS A N 1
ATOM 990 C CA . HIS A 1 132 ? 58.451 -22.555 -7.416 1.00 35.49 176 HIS A CA 1
ATOM 991 C C . HIS A 1 132 ? 56.994 -22.723 -7.839 1.00 33.81 176 HIS A C 1
ATOM 992 O O . HIS A 1 132 ? 56.229 -23.450 -7.190 1.00 31.55 176 HIS A O 1
ATOM 999 N N . ARG A 1 133 ? 56.603 -22.085 -8.947 1.00 37.96 177 ARG A N 1
ATOM 1000 C CA . ARG A 1 133 ? 55.257 -22.264 -9.485 1.00 30.74 177 ARG A CA 1
ATOM 1001 C C . ARG A 1 133 ? 54.993 -23.717 -9.876 1.00 27.78 177 ARG A C 1
ATOM 1002 O O . ARG A 1 133 ? 53.928 -24.261 -9.571 1.00 28.55 177 ARG A O 1
ATOM 1010 N N . LEU A 1 134 ? 55.950 -24.375 -10.529 1.00 24.84 178 LEU A N 1
ATOM 1011 C CA . LEU A 1 134 ? 55.741 -25.786 -10.847 1.00 27.47 178 LEU A CA 1
ATOM 1012 C C . LEU A 1 134 ? 55.652 -26.628 -9.580 1.00 32.27 178 LEU A C 1
ATOM 1013 O O . LEU A 1 134 ? 54.867 -27.586 -9.524 1.00 32.37 178 LEU A O 1
ATOM 1018 N N . GLN A 1 135 ? 56.444 -26.293 -8.551 1.00 26.92 179 GLN A N 1
ATOM 1019 C CA . GLN A 1 135 ? 56.302 -26.987 -7.277 1.00 28.35 179 GLN A CA 1
ATOM 1020 C C . GLN A 1 135 ? 54.927 -26.716 -6.669 1.00 30.37 179 GLN A C 1
ATOM 1021 O O . GLN A 1 135 ? 54.278 -27.627 -6.146 1.00 29.22 179 GLN A O 1
ATOM 1027 N N . LEU A 1 136 ? 54.448 -25.475 -6.770 1.00 27.54 180 LEU A N 1
ATOM 1028 C CA . LEU A 1 136 ? 53.066 -25.182 -6.410 1.00 25.93 180 LEU A CA 1
ATOM 1029 C C . LEU A 1 136 ? 52.107 -26.137 -7.116 1.00 30.71 180 LEU A C 1
ATOM 1030 O O . LEU A 1 136 ? 51.245 -26.747 -6.474 1.00 24.47 180 LEU A O 1
ATOM 1035 N N . ALA A 1 137 ? 52.278 -26.308 -8.444 1.00 27.95 181 ALA A N 1
ATOM 1036 C CA . ALA A 1 137 ? 51.395 -27.177 -9.221 1.00 24.51 181 ALA A CA 1
ATOM 1037 C C . ALA A 1 137 ? 51.508 -28.630 -8.768 1.00 28.38 181 ALA A C 1
ATOM 1038 O O . ALA A 1 137 ? 50.508 -29.361 -8.749 1.00 28.58 181 ALA A O 1
ATOM 1040 N N . MET A 1 138 ? 52.724 -29.076 -8.417 1.00 22.75 182 MET A N 1
ATOM 1041 C CA . MET A 1 138 ? 52.884 -30.407 -7.834 1.00 28.21 182 MET A CA 1
ATOM 1042 C C . MET A 1 138 ? 52.169 -30.541 -6.479 1.00 27.22 182 MET A C 1
ATOM 1043 O O . MET A 1 138 ? 51.642 -31.614 -6.161 1.00 23.13 182 MET A O 1
ATOM 1048 N N . GLU A 1 139 ? 52.142 -29.485 -5.662 1.00 22.19 183 GLU A N 1
ATOM 1049 C CA . GLU A 1 139 ? 51.406 -29.576 -4.401 1.00 30.42 183 GLU A CA 1
ATOM 1050 C C . GLU A 1 139 ? 49.907 -29.717 -4.633 1.00 27.97 183 GLU A C 1
ATOM 1051 O O . GLU A 1 139 ? 49.241 -30.499 -3.937 1.00 25.10 183 GLU A O 1
ATOM 1057 N N . TYR A 1 140 ? 49.363 -28.960 -5.599 1.00 22.73 184 TYR A N 1
ATOM 1058 C CA . TYR A 1 140 ? 47.949 -29.078 -5.941 1.00 24.09 184 TYR A CA 1
ATOM 1059 C C . TYR A 1 140 ? 47.602 -30.498 -6.370 1.00 23.94 184 TYR A C 1
ATOM 1060 O O . TYR A 1 140 ? 46.638 -31.093 -5.869 1.00 26.73 184 TYR A O 1
ATOM 1069 N N . VAL A 1 141 ? 48.381 -31.072 -7.291 1.00 23.12 185 VAL A N 1
ATOM 1070 C CA . VAL A 1 141 ? 48.113 -32.453 -7.688 1.00 22.89 185 VAL A CA 1
ATOM 1071 C C . VAL A 1 141 ? 48.219 -33.386 -6.481 1.00 22.08 185 VAL A C 1
ATOM 1072 O O . VAL A 1 141 ? 47.416 -34.312 -6.327 1.00 20.48 185 VAL A O 1
ATOM 1076 N N . SER A 1 142 ? 49.189 -33.142 -5.586 1.00 26.32 186 SER A N 1
ATOM 1077 C CA . SER A 1 142 ? 49.324 -33.980 -4.390 1.00 25.07 186 SER A CA 1
ATOM 1078 C C . SER A 1 142 ? 48.051 -33.965 -3.554 1.00 22.83 186 SER A C 1
ATOM 1079 O O . SER A 1 142 ? 47.655 -34.992 -2.998 1.00 25.04 186 SER A O 1
ATOM 1082 N N . ILE A 1 143 ? 47.399 -32.812 -3.442 1.00 22.46 187 ILE A N 1
ATOM 1083 C CA . ILE A 1 143 ? 46.121 -32.769 -2.729 1.00 23.44 187 ILE A CA 1
ATOM 1084 C C . ILE A 1 143 ? 45.095 -33.656 -3.425 1.00 23.62 187 ILE A C 1
ATOM 1085 O O . ILE A 1 143 ? 44.411 -34.463 -2.778 1.00 22.94 187 ILE A O 1
ATOM 1090 N N . ILE A 1 144 ? 44.951 -33.491 -4.754 1.00 21.43 188 ILE A N 1
ATOM 1091 C CA . ILE A 1 144 ? 43.999 -34.302 -5.511 1.00 19.23 188 ILE A CA 1
ATOM 1092 C C . ILE A 1 144 ? 44.285 -35.779 -5.292 1.00 20.84 188 ILE A C 1
ATOM 1093 O O . ILE A 1 144 ? 43.381 -36.566 -4.996 1.00 23.54 188 ILE A O 1
ATOM 1098 N N . ASN A 1 145 ? 45.560 -36.167 -5.418 1.00 21.27 189 ASN A N 1
ATOM 1099 C CA . ASN A 1 145 ? 45.970 -37.539 -5.137 1.00 25.90 189 ASN A CA 1
ATOM 1100 C C . ASN A 1 145 ? 45.604 -37.943 -3.708 1.00 30.95 189 ASN A C 1
ATOM 1101 O O . ASN A 1 145 ? 45.103 -39.055 -3.475 1.00 30.85 189 ASN A O 1
ATOM 1106 N N . TYR A 1 146 ? 45.779 -37.038 -2.741 1.00 27.04 190 TYR A N 1
ATOM 1107 C CA . TYR A 1 146 ? 45.363 -37.387 -1.386 1.00 27.31 190 TYR A CA 1
ATOM 1108 C C . TYR A 1 146 ? 43.843 -37.545 -1.288 1.00 27.17 190 TYR A C 1
ATOM 1109 O O . TYR A 1 146 ? 43.360 -38.518 -0.702 1.00 27.61 190 TYR A O 1
ATOM 1118 N N . LEU A 1 147 ? 43.066 -36.626 -1.873 1.00 25.78 191 LEU A N 1
ATOM 1119 C CA . LEU A 1 147 ? 41.610 -36.778 -1.819 1.00 24.19 191 LEU A CA 1
ATOM 1120 C C . LEU A 1 147 ? 41.162 -38.079 -2.480 1.00 29.99 191 LEU A C 1
ATOM 1121 O O . LEU A 1 147 ? 40.246 -38.755 -1.985 1.00 27.98 191 LEU A O 1
ATOM 1126 N N . HIS A 1 148 ? 41.819 -38.470 -3.585 1.00 27.25 192 HIS A N 1
ATOM 1127 C CA . HIS A 1 148 ? 41.443 -39.700 -4.270 1.00 29.83 192 HIS A CA 1
ATOM 1128 C C . HIS A 1 148 ? 41.859 -40.962 -3.521 1.00 24.49 192 HIS A C 1
ATOM 1129 O O . HIS A 1 148 ? 41.408 -42.047 -3.891 1.00 31.69 192 HIS A O 1
ATOM 1136 N N . HIS A 1 149 ? 42.665 -40.844 -2.470 1.00 27.84 193 HIS A N 1
ATOM 1137 C CA . HIS A 1 149 ? 43.101 -41.957 -1.627 1.00 28.84 193 HIS A CA 1
ATOM 1138 C C . HIS A 1 149 ? 43.010 -41.592 -0.152 1.00 27.43 193 HIS A C 1
ATOM 1139 O O . HIS A 1 149 ? 43.926 -41.848 0.629 1.00 28.04 193 HIS A O 1
ATOM 1146 N N . SER A 1 150 ? 41.878 -41.026 0.257 1.00 27.35 194 SER A N 1
ATOM 1147 C CA . SER A 1 150 ? 41.756 -40.378 1.556 1.00 25.50 194 SER A CA 1
ATOM 1148 C C . SER A 1 150 ? 41.331 -41.376 2.626 1.00 30.94 194 SER A C 1
ATOM 1149 O O . SER A 1 150 ? 40.874 -42.477 2.325 1.00 32.90 194 SER A O 1
ATOM 1152 N N . PRO A 1 151 ? 41.471 -41.020 3.905 1.00 29.65 195 PRO A N 1
ATO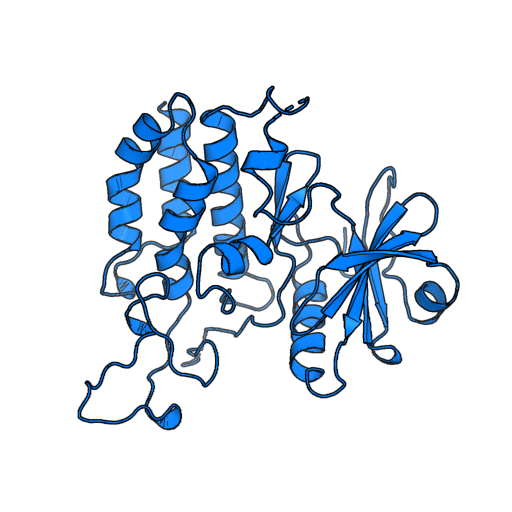M 1153 C CA . PRO A 1 151 ? 40.924 -41.887 4.965 1.00 31.40 195 PRO A CA 1
ATOM 1154 C C . PRO A 1 151 ? 39.465 -42.250 4.758 1.00 42.15 195 PRO A C 1
ATOM 1155 O O . PRO A 1 151 ? 39.035 -43.343 5.165 1.00 40.41 195 PRO A O 1
ATOM 1159 N N . LEU A 1 152 ? 38.687 -41.372 4.121 1.00 39.07 196 LEU A N 1
ATOM 1160 C CA . LEU A 1 152 ? 37.283 -41.638 3.840 1.00 31.35 196 LEU A CA 1
ATOM 1161 C C . LEU A 1 152 ? 37.064 -42.090 2.398 1.00 31.22 196 LEU A C 1
ATOM 1162 O O . LEU A 1 152 ? 36.023 -41.795 1.810 1.00 37.76 196 LEU A O 1
ATOM 1167 N N . GLY A 1 153 ? 38.015 -42.823 1.820 1.00 31.60 197 GLY A N 1
ATOM 1168 C CA . GLY A 1 153 ? 37.835 -43.366 0.476 1.00 28.98 197 GLY A CA 1
ATOM 1169 C C . GLY A 1 153 ? 38.147 -42.323 -0.581 1.00 29.79 197 GLY A C 1
ATOM 1170 O O . GLY A 1 153 ? 38.606 -41.225 -0.267 1.00 31.88 197 GLY A O 1
ATOM 1171 N N . THR A 1 154 ? 37.880 -42.667 -1.850 1.00 25.40 198 THR A N 1
ATOM 1172 C CA . THR A 1 154 ? 38.077 -41.734 -2.961 1.00 26.65 198 THR A CA 1
ATOM 1173 C C . THR A 1 154 ? 37.030 -40.614 -2.903 1.00 34.14 198 THR A C 1
ATOM 1174 O O . THR A 1 154 ? 35.825 -40.874 -3.041 1.00 31.39 198 THR A O 1
ATOM 1178 N N . ARG A 1 155 ? 37.488 -39.368 -2.692 1.00 30.23 199 ARG A N 1
ATOM 1179 C CA . ARG A 1 155 ? 36.630 -38.186 -2.581 1.00 29.13 199 ARG A CA 1
ATOM 1180 C C . ARG A 1 155 ? 36.917 -37.215 -3.717 1.00 34.33 199 ARG A C 1
ATOM 1181 O O . ARG A 1 155 ? 38.085 -36.973 -4.052 1.00 27.19 199 ARG A O 1
ATOM 1189 N N . VAL A 1 156 ? 35.853 -36.617 -4.262 1.00 30.07 200 VAL A N 1
ATOM 1190 C CA . VAL A 1 156 ? 35.910 -35.792 -5.468 1.00 22.31 200 VAL A CA 1
ATOM 1191 C C . VAL A 1 156 ? 35.684 -34.338 -5.079 1.00 30.32 200 VAL A C 1
ATOM 1192 O O . VAL A 1 156 ? 34.747 -34.025 -4.327 1.00 25.99 200 VAL A O 1
ATOM 1196 N N . MET A 1 157 ? 36.517 -33.443 -5.615 1.00 25.26 201 MET A N 1
ATOM 1197 C CA . MET A 1 157 ? 36.405 -32.014 -5.320 1.00 24.00 201 MET A CA 1
ATOM 1198 C C . MET A 1 157 ? 35.319 -31.400 -6.206 1.00 22.25 201 MET A C 1
ATOM 1199 O O . MET A 1 157 ? 35.587 -30.626 -7.124 1.00 28.35 201 MET A O 1
ATOM 1204 N N . CYS A 1 158 ? 34.061 -31.709 -5.874 1.00 25.44 202 CYS A N 1
ATOM 1205 C CA . CYS A 1 158 ? 32.928 -31.384 -6.745 1.00 28.41 202 CYS A CA 1
ATOM 1206 C C . CYS A 1 158 ? 32.778 -29.881 -7.016 1.00 29.00 202 CYS A C 1
ATOM 1207 O O . CYS A 1 158 ? 32.411 -29.489 -8.132 1.00 34.85 202 CYS A O 1
ATOM 1210 N N . ASP A 1 159 ? 33.011 -29.014 -6.031 1.00 25.51 203 ASP A N 1
ATOM 1211 C CA . ASP A 1 159 ? 32.693 -27.596 -6.208 1.00 31.11 203 ASP A CA 1
ATOM 1212 C C . ASP A 1 159 ? 33.806 -26.875 -6.984 1.00 37.95 203 ASP A C 1
ATOM 1213 O O . ASP A 1 159 ? 34.525 -26.022 -6.460 1.00 29.48 203 ASP A O 1
ATOM 1218 N N . SER A 1 160 ? 33.929 -27.218 -8.283 1.00 29.42 204 SER A N 1
ATOM 1219 C CA . SER A 1 160 ? 35.007 -26.657 -9.128 1.00 29.55 204 SER A CA 1
ATOM 1220 C C . SER A 1 160 ? 34.508 -26.616 -10.573 1.00 32.09 204 SER A C 1
ATOM 1221 O O . SER A 1 160 ? 34.980 -27.318 -11.469 1.00 31.69 204 SER A O 1
ATOM 1224 N N . ASN A 1 161 ? 33.521 -25.760 -10.800 1.00 27.88 205 ASN A N 1
ATOM 1225 C CA . ASN A 1 161 ? 32.929 -25.630 -12.113 1.00 29.71 205 ASN A CA 1
ATOM 1226 C C . ASN A 1 161 ? 33.583 -24.549 -12.958 1.00 36.01 205 ASN A C 1
ATOM 1227 O O . ASN A 1 161 ? 33.333 -24.501 -14.170 1.00 33.41 205 ASN A O 1
ATOM 1232 N N . ASP A 1 162 ? 34.419 -23.697 -12.368 1.00 26.39 206 ASP A N 1
ATOM 1233 C CA . ASP A 1 162 ? 35.206 -22.756 -13.157 1.00 32.65 206 ASP A CA 1
ATOM 1234 C C . ASP A 1 162 ? 36.490 -22.453 -12.408 1.00 27.73 206 ASP A C 1
ATOM 1235 O O . ASP A 1 162 ? 36.615 -22.746 -11.219 1.00 34.69 206 ASP A O 1
ATOM 1240 N N . LEU A 1 163 ? 37.438 -21.826 -13.108 1.00 30.12 207 LEU A N 1
ATOM 1241 C CA . LEU A 1 163 ? 38.741 -21.542 -12.508 1.00 30.02 207 LEU A CA 1
ATOM 1242 C C . LEU A 1 163 ? 38.634 -20.714 -11.231 1.00 33.82 207 LEU A C 1
ATOM 1243 O O . LEU A 1 163 ? 39.104 -21.180 -10.178 1.00 29.01 207 LEU A O 1
ATOM 1248 N N . PRO A 1 164 ? 38.034 -19.514 -11.228 1.00 36.12 208 PRO A N 1
ATOM 1249 C CA . PRO A 1 164 ? 38.025 -18.744 -9.962 1.00 30.52 208 PRO A CA 1
ATOM 1250 C C . PRO A 1 164 ? 37.391 -19.504 -8.807 1.00 32.21 208 PRO A C 1
ATOM 1251 O O . PRO A 1 164 ? 37.875 -19.428 -7.669 1.00 30.19 208 PRO A O 1
ATOM 1255 N N . LYS A 1 165 ? 36.328 -20.258 -9.074 1.00 27.12 209 LYS A N 1
ATOM 1256 C CA . LYS A 1 165 ? 35.671 -20.994 -8.008 1.00 25.93 209 LYS A CA 1
ATOM 1257 C C . LYS A 1 165 ? 36.555 -22.132 -7.502 1.00 30.52 209 LYS A C 1
ATOM 1258 O O . LYS A 1 165 ? 36.628 -22.375 -6.288 1.00 39.38 209 LYS A O 1
ATOM 1264 N N . THR A 1 166 ? 37.239 -22.827 -8.417 1.00 29.15 210 THR A N 1
ATOM 1265 C CA . THR A 1 166 ? 38.161 -23.906 -8.059 1.00 25.92 210 THR A CA 1
ATOM 1266 C C . THR A 1 166 ? 39.283 -23.389 -7.175 1.00 26.27 210 THR A C 1
ATOM 1267 O O . THR A 1 166 ? 39.674 -24.042 -6.201 1.00 29.65 210 THR A O 1
ATOM 1271 N N . LEU A 1 167 ? 39.822 -22.216 -7.510 1.00 28.17 211 LEU A N 1
ATOM 1272 C CA . LEU A 1 167 ? 40.924 -21.661 -6.746 1.00 30.50 211 LEU A CA 1
ATOM 1273 C C . LEU A 1 167 ? 40.445 -21.161 -5.384 1.00 38.28 211 LEU A C 1
ATOM 1274 O O . LEU A 1 167 ? 41.171 -21.286 -4.391 1.00 28.93 211 LEU A O 1
ATOM 1279 N N . SER A 1 168 ? 39.201 -20.656 -5.323 1.00 36.43 212 SER A N 1
ATOM 1280 C CA . SER A 1 168 ? 38.568 -20.181 -4.095 1.00 31.11 212 SER A CA 1
ATOM 1281 C C . SER A 1 168 ? 38.658 -21.189 -2.941 1.00 33.58 212 SER A C 1
ATOM 1282 O O . SER A 1 168 ? 38.600 -20.786 -1.768 1.00 29.09 212 SER A O 1
ATOM 1285 N N . GLN A 1 169 ? 38.817 -22.482 -3.249 1.00 33.46 213 GLN A N 1
ATOM 1286 C CA . GLN A 1 169 ? 38.648 -23.571 -2.290 1.00 31.09 213 GLN A CA 1
ATOM 1287 C C . GLN A 1 169 ? 39.945 -23.968 -1.623 1.00 20.47 213 GLN A C 1
ATOM 1288 O O . GLN A 1 169 ? 39.942 -24.805 -0.729 1.00 22.98 213 GLN A O 1
ATOM 1294 N N . TYR A 1 170 ? 41.035 -23.381 -2.047 1.00 24.64 214 TYR A N 1
ATOM 1295 C CA . TYR A 1 170 ? 42.358 -23.661 -1.552 1.00 23.22 214 TYR A CA 1
ATOM 1296 C C . TYR A 1 170 ? 42.928 -22.363 -1.027 1.00 29.40 214 TYR A C 1
ATOM 1297 O O . TYR A 1 170 ? 42.528 -21.272 -1.454 1.00 25.68 214 TYR A O 1
ATOM 1306 N N . LEU A 1 171 ? 43.853 -22.507 -0.089 1.00 23.64 215 LEU A N 1
ATOM 1307 C CA . LEU A 1 171 ? 44.504 -21.382 0.547 1.00 32.29 215 LEU A CA 1
ATOM 1308 C C . LEU A 1 171 ? 45.997 -21.442 0.255 1.00 27.15 215 LEU A C 1
ATOM 1309 O O . LEU A 1 171 ? 46.565 -22.514 0.014 1.00 25.20 215 LEU A O 1
ATOM 1314 N N . LEU A 1 172 ? 46.622 -20.284 0.283 1.00 29.63 216 LEU A N 1
ATOM 1315 C CA . LEU A 1 172 ? 48.064 -20.163 0.144 1.00 28.20 216 LEU A CA 1
ATOM 1316 C C . LEU A 1 172 ? 48.637 -19.958 1.543 1.00 33.13 216 LEU A C 1
ATOM 1317 O O . LEU A 1 172 ? 48.296 -18.982 2.220 1.00 31.92 216 LEU A O 1
ATOM 1322 N N . THR A 1 173 ? 49.469 -20.888 2.001 1.00 29.20 217 THR A N 1
ATOM 1323 C CA . THR A 1 173 ? 50.095 -20.688 3.296 1.00 27.90 217 THR A CA 1
ATOM 1324 C C . THR A 1 173 ? 51.313 -19.774 3.156 1.00 36.73 217 THR A C 1
ATOM 1325 O O . THR A 1 173 ? 51.831 -19.550 2.051 1.00 37.55 217 THR A O 1
ATOM 1329 N N . SER A 1 174 ? 51.768 -19.235 4.298 1.00 29.77 218 SER A N 1
ATOM 1330 C CA . SER A 1 174 ? 52.794 -18.190 4.293 1.00 36.70 218 SER A CA 1
ATOM 1331 C C . SER A 1 174 ? 54.161 -18.739 3.903 1.00 43.86 218 SER A C 1
ATOM 1332 O O . SER A 1 174 ? 55.030 -17.968 3.479 1.00 48.19 218 SER A O 1
ATOM 1335 N N . ASN A 1 175 ? 54.356 -20.053 4.057 1.00 37.44 219 ASN A N 1
ATOM 1336 C CA . ASN A 1 175 ? 55.483 -20.822 3.549 1.00 39.58 219 ASN A CA 1
ATOM 1337 C C . ASN A 1 175 ? 55.354 -21.127 2.050 1.00 46.28 219 ASN A C 1
ATOM 1338 O O . ASN A 1 175 ? 56.324 -21.576 1.431 1.00 45.25 219 ASN A O 1
ATOM 1343 N N . PHE A 1 176 ? 54.191 -20.861 1.456 1.00 39.96 220 PHE A N 1
ATOM 1344 C CA . PHE A 1 176 ? 53.853 -21.168 0.058 1.00 50.17 220 PHE A CA 1
ATOM 1345 C C . PHE A 1 176 ? 53.648 -22.638 -0.224 1.00 38.80 220 PHE A C 1
ATOM 1346 O O . PHE A 1 176 ? 54.112 -23.140 -1.244 1.00 47.97 220 PHE A O 1
ATOM 1354 N N . SER A 1 177 ? 52.965 -23.324 0.666 1.00 33.98 221 SER A N 1
ATOM 1355 C CA . SER A 1 177 ? 52.266 -24.534 0.297 1.00 40.22 221 SER A CA 1
ATOM 1356 C C . SER A 1 177 ? 50.806 -24.195 0.012 1.00 38.59 221 SER A C 1
ATOM 1357 O O . SER A 1 177 ? 50.324 -23.086 0.278 1.00 28.61 221 SER A O 1
ATOM 1360 N N . ILE A 1 178 ? 50.095 -25.180 -0.520 1.00 29.79 222 ILE A N 1
ATOM 1361 C CA . ILE A 1 178 ? 48.665 -25.077 -0.746 1.00 28.08 222 ILE A CA 1
ATOM 1362 C C . ILE A 1 178 ? 47.971 -26.078 0.157 1.00 23.19 222 ILE A C 1
ATOM 1363 O O . ILE A 1 178 ? 48.463 -27.189 0.373 1.00 28.65 222 ILE A O 1
ATOM 1368 N N . VAL A 1 179 ? 46.808 -25.707 0.643 1.00 19.05 223 VAL A N 1
ATOM 1369 C CA . VAL A 1 179 ? 45.952 -26.638 1.360 1.00 22.62 223 VAL A CA 1
ATOM 1370 C C . VAL A 1 179 ? 44.526 -26.483 0.845 1.00 24.22 223 VAL A C 1
ATOM 1371 O O . VAL A 1 179 ? 44.109 -25.384 0.449 1.00 19.20 223 VAL A O 1
ATOM 1375 N N . ALA A 1 180 ? 43.802 -27.602 0.808 1.00 22.28 224 ALA A N 1
ATOM 1376 C CA . ALA A 1 180 ? 42.362 -27.574 0.608 1.00 21.77 224 ALA A CA 1
ATOM 1377 C C . ALA A 1 180 ? 41.697 -26.974 1.834 1.00 26.86 224 ALA A C 1
ATOM 1378 O O . ALA A 1 180 ? 42.097 -27.244 2.971 1.00 27.62 224 ALA A O 1
ATOM 1380 N N . ASN A 1 181 ? 40.678 -26.155 1.601 1.00 25.65 225 ASN A N 1
ATOM 1381 C CA . ASN A 1 181 ? 39.939 -25.536 2.685 1.00 21.26 225 ASN A CA 1
ATOM 1382 C C . ASN A 1 181 ? 38.464 -25.916 2.664 1.00 29.37 225 ASN A C 1
ATOM 1383 O O . ASN A 1 181 ? 37.970 -26.455 3.663 1.00 33.00 225 ASN A O 1
ATOM 1388 N N . ASP A 1 182 ? 37.762 -25.708 1.541 1.00 27.00 226 ASP A N 1
ATOM 1389 C CA . ASP A 1 182 ? 36.315 -25.897 1.462 1.00 26.55 226 ASP A CA 1
ATOM 1390 C C . ASP A 1 182 ? 36.026 -27.311 0.984 1.00 24.91 226 ASP A C 1
ATOM 1391 O O . ASP A 1 182 ? 36.211 -27.634 -0.197 1.00 27.97 226 ASP A O 1
ATOM 1396 N N . LEU A 1 183 ? 35.535 -28.138 1.890 1.00 23.94 227 LEU A N 1
ATOM 1397 C CA . LEU A 1 183 ? 35.259 -29.537 1.631 1.00 21.72 227 LEU A CA 1
ATOM 1398 C C . LEU A 1 183 ? 33.772 -29.833 1.767 1.00 22.45 227 LEU A C 1
ATOM 1399 O O . LEU A 1 183 ? 33.388 -30.968 2.056 1.00 23.93 227 LEU A O 1
ATOM 1404 N N . ASP A 1 184 ? 32.93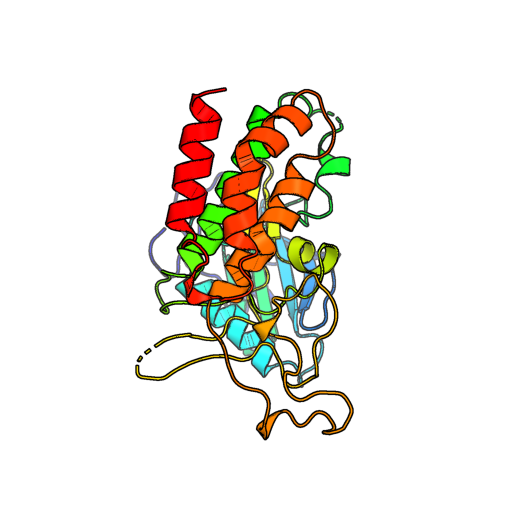0 -28.805 1.609 1.00 24.22 228 ASP A N 1
ATOM 1405 C CA . ASP A 1 184 ? 31.489 -29.000 1.726 1.00 25.97 228 ASP A CA 1
ATOM 1406 C C . ASP A 1 184 ? 31.025 -30.081 0.761 1.00 30.73 228 ASP A C 1
ATOM 1407 O O . ASP A 1 184 ? 30.348 -31.036 1.158 1.00 35.52 228 ASP A O 1
ATOM 1412 N N . ALA A 1 185 ? 31.432 -29.960 -0.518 1.00 26.03 229 ALA A N 1
ATOM 1413 C CA . ALA A 1 185 ? 31.008 -30.831 -1.612 1.00 23.83 229 ALA A CA 1
ATOM 1414 C C . ALA A 1 185 ? 32.117 -31.844 -1.884 1.00 25.71 229 ALA A C 1
ATOM 1415 O O . ALA A 1 185 ? 32.993 -31.610 -2.720 1.00 25.76 229 ALA A O 1
ATOM 1417 N N . LEU A 1 186 ? 32.055 -32.990 -1.206 1.00 30.52 230 LEU A N 1
ATOM 1418 C CA . LEU A 1 186 ? 33.072 -34.038 -1.314 1.00 24.75 230 LEU A CA 1
ATOM 1419 C C . LEU A 1 186 ? 32.407 -35.405 -1.328 1.00 27.94 230 LEU A C 1
ATOM 1420 O O . LEU A 1 186 ? 32.525 -36.178 -0.371 1.00 32.94 230 LEU A O 1
ATOM 1425 N N . PRO A 1 187 ? 31.717 -35.754 -2.408 1.00 33.36 231 PRO A N 1
ATOM 1426 C CA . PRO A 1 187 ? 31.075 -37.072 -2.452 1.00 29.71 231 PRO A CA 1
ATOM 1427 C C . PRO A 1 187 ? 32.099 -38.195 -2.497 1.00 34.08 231 PRO A C 1
ATOM 1428 O O . PRO A 1 187 ? 33.260 -38.012 -2.891 1.00 30.56 231 PRO A O 1
ATOM 1432 N N . LEU A 1 188 ? 31.624 -39.381 -2.102 1.00 29.97 232 LEU A N 1
ATOM 1433 C CA . LEU A 1 188 ? 32.386 -40.623 -2.151 1.00 34.16 232 LEU A CA 1
ATOM 1434 C C . LEU A 1 188 ? 32.188 -41.376 -3.470 1.00 39.58 232 LEU A C 1
ATOM 1435 O O . LEU A 1 188 ? 31.058 -41.537 -3.947 1.00 36.37 232 LEU A O 1
ATOM 1440 N N . VAL A 1 189 ? 33.296 -41.881 -4.026 1.00 39.91 233 VAL A N 1
ATOM 1441 C CA . VAL A 1 189 ? 33.295 -42.796 -5.170 1.00 38.55 233 VAL A CA 1
ATOM 1442 C C . VAL A 1 189 ? 33.804 -44.157 -4.701 1.00 37.78 233 VAL A C 1
ATOM 1443 O O . VAL A 1 189 ? 34.830 -44.236 -4.020 1.00 37.23 233 VAL A O 1
ATOM 1447 N N . ASP A 1 190 ? 33.094 -45.224 -5.072 1.00 52.73 234 ASP A N 1
ATOM 1448 C CA . ASP A 1 190 ? 33.434 -46.595 -4.666 1.00 46.13 234 ASP A CA 1
ATOM 1449 C C . ASP A 1 190 ? 33.157 -47.589 -5.795 1.00 47.60 234 ASP A C 1
ATOM 1450 O O . ASP A 1 190 ? 34.060 -47.960 -6.553 1.00 59.72 234 ASP A O 1
ATOM 1455 N N . SER A 1 193 ? 32.115 -51.443 -4.570 1.00 51.87 237 SER A N 1
ATOM 1456 C CA . SER A 1 193 ? 30.674 -51.239 -4.744 1.00 54.68 237 SER A CA 1
ATOM 1457 C C . SER A 1 193 ? 30.433 -50.466 -6.037 1.00 55.20 237 SER A C 1
ATOM 1458 O O . SER A 1 193 ? 31.385 -50.077 -6.714 1.00 64.28 237 SER A O 1
ATOM 1461 N N . GLY A 1 194 ? 29.174 -50.224 -6.388 1.00 49.72 238 GLY A N 1
ATOM 1462 C CA . GLY A 1 194 ? 28.927 -49.482 -7.610 1.00 47.45 238 GLY A CA 1
ATOM 1463 C C . GLY A 1 194 ? 28.658 -48.003 -7.395 1.00 50.60 238 GLY A C 1
ATOM 1464 O O . GLY A 1 194 ? 27.834 -47.425 -8.107 1.00 53.15 238 GLY A O 1
ATOM 1465 N N . VAL A 1 195 ? 29.341 -47.373 -6.440 1.00 50.31 239 VAL A N 1
ATOM 1466 C CA . VAL A 1 195 ? 29.052 -45.994 -6.040 1.00 47.36 239 VAL A CA 1
ATOM 1467 C C . VAL A 1 195 ? 29.780 -45.016 -6.968 1.00 47.50 239 VAL A C 1
ATOM 1468 O O . VAL A 1 195 ? 31.007 -44.908 -6.935 1.00 47.96 239 VAL A O 1
ATOM 1472 N N . LEU A 1 196 ? 29.018 -44.299 -7.799 1.00 48.38 240 LEU A N 1
ATOM 1473 C CA . LEU A 1 196 ? 29.494 -43.164 -8.585 1.00 42.49 240 LEU A CA 1
ATOM 1474 C C . LEU A 1 196 ? 28.890 -41.874 -8.011 1.00 41.77 240 LEU A C 1
ATOM 1475 O O . LEU A 1 196 ? 28.181 -41.898 -6.997 1.00 39.63 240 LEU A O 1
ATOM 1480 N N . ILE A 1 197 ? 29.198 -40.726 -8.634 1.00 30.88 241 ILE A N 1
ATOM 1481 C CA . ILE A 1 197 ? 28.813 -39.437 -8.067 1.00 25.30 241 ILE A CA 1
ATOM 1482 C C . ILE A 1 197 ? 28.323 -38.478 -9.138 1.00 28.48 241 ILE A C 1
ATOM 1483 O O . ILE A 1 197 ? 28.639 -38.607 -10.322 1.00 32.66 241 ILE A O 1
ATOM 1488 N N . LYS A 1 198 ? 27.586 -37.469 -8.681 1.00 28.97 242 LYS A N 1
ATOM 1489 C CA . LYS A 1 198 ? 27.253 -36.289 -9.463 1.00 27.18 242 LYS A CA 1
ATOM 1490 C C . LYS A 1 198 ? 27.530 -35.036 -8.636 1.00 30.82 242 LYS A C 1
ATOM 1491 O O . LYS A 1 198 ? 27.299 -35.015 -7.421 1.00 25.46 242 LYS A O 1
ATOM 1497 N N . CYS A 1 199 ? 28.028 -33.991 -9.299 1.00 27.72 243 CYS A N 1
ATOM 1498 C CA . CYS A 1 199 ? 28.384 -32.736 -8.638 1.00 25.49 243 CYS A CA 1
ATOM 1499 C C . CYS A 1 199 ? 27.199 -31.776 -8.665 1.00 27.03 243 CYS A C 1
ATOM 1500 O O . CYS A 1 199 ? 27.199 -30.759 -9.371 1.00 34.50 243 CYS A O 1
ATOM 1503 N N . GLY A 1 200 ? 26.193 -32.069 -7.850 1.00 27.05 244 GLY A N 1
ATOM 1504 C CA . GLY A 1 200 ? 25.001 -31.237 -7.754 1.00 26.94 244 GLY A CA 1
ATOM 1505 C C . GLY A 1 200 ? 23.821 -31.871 -8.472 1.00 28.40 244 GLY A C 1
ATOM 1506 O O . GLY A 1 200 ? 23.881 -32.997 -8.969 1.00 27.09 244 GLY A O 1
ATOM 1507 N N . HIS A 1 201 ? 22.721 -31.129 -8.520 1.00 28.13 245 HIS A N 1
ATOM 1508 C CA . HIS A 1 201 ? 21.511 -31.591 -9.178 1.00 31.28 245 HIS A CA 1
ATOM 1509 C C . HIS A 1 201 ? 21.128 -30.698 -10.346 1.00 34.54 245 HIS A C 1
ATOM 1510 O O . HIS A 1 201 ? 20.129 -30.965 -11.034 1.00 26.28 245 HIS A O 1
ATOM 1517 N N . ARG A 1 202 ? 21.884 -29.637 -10.571 1.00 34.15 246 ARG A N 1
ATOM 1518 C CA . ARG A 1 202 ? 21.656 -28.721 -11.668 1.00 38.84 246 ARG A CA 1
ATOM 1519 C C . ARG A 1 202 ? 22.581 -29.062 -12.836 1.00 32.34 246 ARG A C 1
ATOM 1520 O O . ARG A 1 202 ? 23.697 -29.569 -12.658 1.00 29.62 246 ARG A O 1
ATOM 1528 N N . GLU A 1 203 ? 22.077 -28.796 -14.037 1.00 31.80 247 GLU A N 1
ATOM 1529 C CA . GLU A 1 203 ? 22.832 -28.986 -15.266 1.00 27.01 247 GLU A CA 1
ATOM 1530 C C . GLU A 1 203 ? 24.087 -28.131 -15.282 1.00 25.54 247 GLU A C 1
ATOM 1531 O O . GLU A 1 203 ? 24.028 -26.916 -15.079 1.00 26.79 247 GLU A O 1
ATOM 1537 N N . LEU A 1 204 ? 25.214 -28.774 -15.558 1.00 23.98 248 LEU A N 1
ATOM 1538 C CA . LEU A 1 204 ? 26.491 -28.111 -15.747 1.00 25.21 248 LEU A CA 1
ATOM 1539 C C . LEU A 1 204 ? 26.765 -27.915 -17.238 1.00 30.08 248 LEU A C 1
ATOM 1540 O O . LEU A 1 204 ? 26.378 -28.741 -18.074 1.00 29.54 248 LEU A O 1
ATOM 1545 N N . HIS A 1 205 ? 27.414 -26.785 -17.559 1.00 36.29 249 HIS A N 1
ATOM 1546 C CA . HIS A 1 205 ? 27.717 -26.351 -18.921 1.00 29.89 249 HIS A CA 1
ATOM 1547 C C . HIS A 1 205 ? 29.193 -25.945 -19.041 1.00 35.16 249 HIS A C 1
ATOM 1548 O O . HIS A 1 205 ? 29.876 -25.658 -18.048 1.00 27.93 249 HIS A O 1
ATOM 1555 N N . GLY A 1 206 ? 29.685 -25.901 -20.281 1.00 33.88 250 GLY A N 1
ATOM 1556 C CA . GLY A 1 206 ? 30.985 -25.316 -20.576 1.00 21.45 250 GLY A CA 1
ATOM 1557 C C . GLY A 1 206 ? 32.098 -26.340 -20.692 1.00 24.80 250 GLY A C 1
ATOM 1558 O O . GLY A 1 206 ? 31.893 -27.560 -20.675 1.00 25.07 250 GLY A O 1
ATOM 1559 N N . ASP A 1 207 ? 33.319 -25.809 -20.808 1.00 26.35 251 ASP A N 1
ATOM 1560 C CA . ASP A 1 207 ? 34.502 -26.639 -21.005 1.00 27.68 251 ASP A CA 1
ATOM 1561 C C . ASP A 1 207 ? 35.336 -26.851 -19.745 1.00 26.27 251 ASP A C 1
ATOM 1562 O O . ASP A 1 207 ? 36.121 -27.808 -19.701 1.00 29.27 251 ASP A O 1
ATOM 1567 N N . PHE A 1 208 ? 35.174 -26.021 -18.711 1.00 26.27 252 PHE A N 1
ATOM 1568 C CA . PHE A 1 208 ? 35.922 -26.281 -17.485 1.00 25.15 252 PHE A CA 1
ATOM 1569 C C . PHE A 1 208 ? 35.482 -27.580 -16.824 1.00 22.61 252 PHE A C 1
ATOM 1570 O O . PHE A 1 208 ? 36.323 -28.357 -16.364 1.00 26.39 252 PHE A O 1
ATOM 1578 N N . VAL A 1 209 ? 34.177 -27.841 -16.747 1.00 26.38 253 VAL A N 1
ATOM 1579 C CA . VAL A 1 209 ? 33.762 -29.135 -16.204 1.00 26.15 253 VAL A CA 1
ATOM 1580 C C . VAL A 1 209 ? 34.173 -30.231 -17.176 1.00 21.28 253 VAL A C 1
ATOM 1581 O O . VAL A 1 209 ? 34.423 -29.986 -18.352 1.00 27.43 253 VAL A O 1
ATOM 1585 N N . ALA A 1 210 ? 34.311 -31.440 -16.663 1.00 24.48 254 ALA A N 1
ATOM 1586 C CA . ALA A 1 210 ? 34.637 -32.556 -17.532 1.00 24.18 254 ALA A CA 1
ATOM 1587 C C . ALA A 1 210 ? 33.455 -32.866 -18.452 1.00 33.00 254 ALA A C 1
ATOM 1588 O O . ALA A 1 210 ? 32.293 -32.752 -18.041 1.00 30.77 254 ALA A O 1
ATOM 1590 N N . PRO A 1 211 ? 33.723 -33.277 -19.704 1.00 30.93 255 PRO A N 1
ATOM 1591 C CA . PRO A 1 211 ? 32.615 -33.511 -20.646 1.00 30.36 255 PRO A CA 1
ATOM 1592 C C . PRO A 1 211 ? 31.601 -34.544 -20.156 1.00 31.00 255 PRO A C 1
ATOM 1593 O O . PRO A 1 211 ? 30.402 -34.370 -20.407 1.00 35.77 255 PRO A O 1
ATOM 1597 N N . GLU A 1 212 ? 32.018 -35.582 -19.425 1.00 27.20 256 GLU A N 1
ATOM 1598 C CA . GLU A 1 212 ? 31.000 -36.446 -18.840 1.00 25.62 256 GLU A CA 1
ATOM 1599 C C . GLU A 1 212 ? 30.181 -35.758 -17.740 1.00 28.27 256 GLU A C 1
ATOM 1600 O O . GLU A 1 212 ? 29.283 -36.403 -17.179 1.00 27.07 256 GLU A O 1
ATOM 1606 N N . GLN A 1 213 ? 30.458 -34.494 -17.407 1.00 27.63 257 GLN A N 1
ATOM 1607 C CA . GLN A 1 213 ? 29.623 -33.746 -16.473 1.00 29.35 257 GLN A CA 1
ATOM 1608 C C . GLN A 1 213 ? 28.537 -32.958 -17.185 1.00 32.35 257 GLN A C 1
ATOM 1609 O O . GLN A 1 213 ? 27.649 -32.388 -16.526 1.00 28.46 257 GLN A O 1
ATOM 1615 N N . LEU A 1 214 ? 28.614 -32.918 -18.509 1.00 29.73 258 LEU A N 1
ATOM 1616 C CA . LEU A 1 214 ? 27.648 -32.268 -19.369 1.00 27.23 258 LEU A CA 1
ATOM 1617 C C . LEU A 1 214 ? 26.483 -33.206 -19.642 1.00 25.68 258 LEU A C 1
ATOM 1618 O O . LEU A 1 214 ? 26.633 -34.431 -19.630 1.00 26.02 258 LEU A O 1
ATOM 1623 N N . TRP A 1 215 ? 25.308 -32.623 -19.852 1.00 21.59 259 TRP A N 1
ATOM 1624 C CA . TRP A 1 215 ? 24.153 -33.421 -20.268 1.00 29.18 259 TRP A CA 1
ATOM 1625 C C . TRP A 1 215 ? 24.486 -34.184 -21.553 1.00 31.66 259 TRP A C 1
ATOM 1626 O O . TRP A 1 215 ? 24.992 -33.579 -22.508 1.00 29.63 259 TRP A O 1
ATOM 1637 N N . PRO A 1 216 ? 24.262 -35.496 -21.612 1.00 25.32 260 PRO A N 1
ATOM 1638 C CA . PRO A 1 216 ? 24.708 -36.269 -22.775 1.00 28.30 260 PRO A CA 1
ATOM 1639 C C . PRO A 1 216 ? 23.664 -36.527 -23.859 1.00 38.48 260 PRO A C 1
ATOM 1640 O O . PRO A 1 216 ? 24.012 -37.147 -24.869 1.00 31.79 260 PRO A O 1
ATOM 1644 N N . TYR A 1 217 ? 22.420 -36.068 -23.721 1.00 34.80 261 TYR A N 1
ATOM 1645 C CA . TYR A 1 217 ? 21.338 -36.565 -24.561 1.00 37.70 261 TYR A CA 1
ATOM 1646 C C . TYR A 1 217 ? 20.801 -35.539 -25.557 1.00 39.68 261 TYR A C 1
ATOM 1647 O O . TYR A 1 217 ? 19.762 -35.782 -26.174 1.00 37.94 261 TYR A O 1
ATOM 1656 N N . GLY A 1 218 ? 21.475 -34.408 -25.733 1.00 37.94 262 GLY A N 1
ATOM 1657 C CA . GLY A 1 218 ? 21.162 -33.506 -26.820 1.00 29.60 262 GLY A CA 1
ATOM 1658 C C . GLY A 1 218 ? 20.001 -32.591 -26.497 1.00 39.04 262 GLY A C 1
ATOM 1659 O O . GLY A 1 218 ? 19.267 -32.772 -25.527 1.00 30.18 262 GLY A O 1
ATOM 1660 N N . GLU A 1 219 ? 19.832 -31.585 -27.361 1.00 40.24 263 GLU A N 1
ATOM 1661 C CA . GLU A 1 219 ? 18.837 -30.545 -27.145 1.00 36.08 263 GLU A CA 1
ATOM 1662 C C . GLU A 1 219 ? 17.411 -31.065 -27.250 1.00 39.21 263 GLU A C 1
ATOM 1663 O O . GLU A 1 219 ? 16.493 -30.419 -26.738 1.00 41.65 263 GLU A O 1
ATOM 1669 N N . ASP A 1 220 ? 17.191 -32.207 -27.890 1.00 31.21 264 ASP A N 1
ATOM 1670 C CA . ASP A 1 220 ? 15.827 -32.693 -28.029 1.00 27.60 264 ASP A CA 1
ATOM 1671 C C . ASP A 1 220 ? 15.331 -33.475 -26.828 1.00 37.73 264 ASP A C 1
ATOM 1672 O O . ASP A 1 220 ? 14.217 -34.011 -26.884 1.00 32.18 264 ASP A O 1
ATOM 1677 N N . THR A 1 221 ? 16.130 -33.574 -25.768 1.00 32.85 265 THR A N 1
ATOM 1678 C CA . THR A 1 221 ? 15.751 -34.262 -24.535 1.00 37.42 265 THR A CA 1
ATOM 1679 C C . THR A 1 221 ? 16.094 -33.289 -23.415 1.00 32.80 265 THR A C 1
ATOM 1680 O O . THR A 1 221 ? 17.283 -33.083 -23.112 1.00 30.66 265 THR A O 1
ATOM 1684 N N . PRO A 1 222 ? 15.099 -32.633 -22.823 1.00 28.19 266 PRO A N 1
ATOM 1685 C CA . PRO A 1 222 ? 15.390 -31.625 -21.803 1.00 31.46 266 PRO A CA 1
ATOM 1686 C C . PRO A 1 222 ? 16.065 -32.247 -20.583 1.00 29.71 266 PRO A C 1
ATOM 1687 O O . PRO A 1 222 ? 15.890 -33.433 -20.294 1.00 29.03 266 PRO A O 1
ATOM 1691 N N . PHE A 1 223 ? 16.877 -31.433 -19.896 1.00 29.35 267 PHE A N 1
ATOM 1692 C CA . PHE A 1 223 ? 17.675 -31.922 -18.772 1.00 29.50 267 PHE A CA 1
ATOM 1693 C C . PHE A 1 223 ? 16.788 -32.464 -17.660 1.00 29.27 267 PHE A C 1
ATOM 1694 O O . PHE A 1 223 ? 15.864 -31.795 -17.197 1.00 28.67 267 PHE A O 1
ATOM 1702 N N . GLN A 1 224 ? 17.082 -3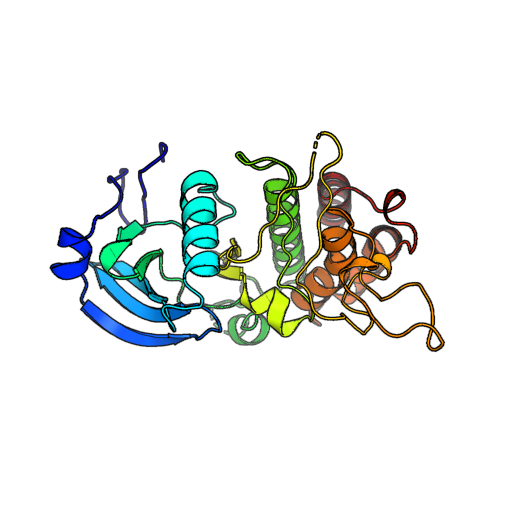3.682 -17.231 1.00 27.82 268 GLN A N 1
ATOM 1703 C CA . GLN A 1 224 ? 16.444 -34.274 -16.060 1.00 32.13 268 GLN A CA 1
ATOM 1704 C C . GLN A 1 224 ? 17.553 -34.930 -15.248 1.00 35.79 268 GLN A C 1
ATOM 1705 O O . GLN A 1 224 ? 18.168 -35.897 -15.721 1.00 31.18 268 GLN A O 1
ATOM 1711 N N . ASP A 1 225 ? 17.812 -34.400 -14.039 1.00 34.40 269 ASP A N 1
ATOM 1712 C CA . ASP A 1 225 ? 18.856 -34.952 -13.178 1.00 25.89 269 ASP A CA 1
ATOM 1713 C C . ASP A 1 225 ? 18.708 -36.456 -13.001 1.00 28.63 269 ASP A C 1
ATOM 1714 O O . ASP A 1 225 ? 19.703 -37.190 -12.996 1.00 36.16 269 ASP A O 1
ATOM 1719 N N . ASP A 1 226 ? 17.474 -36.947 -12.866 1.00 30.51 270 ASP A N 1
ATOM 1720 C CA . ASP A 1 226 ? 17.281 -38.387 -12.709 1.00 28.71 270 ASP A CA 1
ATOM 1721 C C . ASP A 1 226 ? 17.862 -39.177 -13.882 1.00 30.71 270 ASP A C 1
ATOM 1722 O O . ASP A 1 226 ? 18.225 -40.350 -13.715 1.00 31.54 270 ASP A O 1
ATOM 1727 N N . LEU A 1 227 ? 17.970 -38.559 -15.068 1.00 25.27 271 LEU A N 1
ATOM 1728 C CA . LEU A 1 227 ? 18.561 -39.204 -16.241 1.00 34.06 271 LEU A CA 1
ATOM 1729 C C . LEU A 1 227 ? 20.040 -38.887 -16.427 1.00 35.16 271 LEU A C 1
ATOM 1730 O O . LEU A 1 227 ? 20.671 -39.472 -17.319 1.00 34.79 271 LEU A O 1
ATOM 1735 N N . MET A 1 228 ? 20.602 -37.972 -15.627 1.00 31.05 272 MET A N 1
ATOM 1736 C CA . MET A 1 228 ? 21.989 -37.572 -15.803 1.00 24.10 272 MET A CA 1
ATOM 1737 C C . MET A 1 228 ? 22.908 -38.654 -15.243 1.00 29.08 272 MET A C 1
ATOM 1738 O O . MET A 1 228 ? 22.868 -38.922 -14.037 1.00 37.12 272 MET A O 1
ATOM 1743 N N . PRO A 1 229 ? 23.715 -39.318 -16.075 1.00 25.90 273 PRO A N 1
ATOM 1744 C CA . PRO A 1 229 ? 24.566 -40.406 -15.569 1.00 27.73 273 PRO A CA 1
ATOM 1745 C C . PRO A 1 229 ? 25.650 -39.891 -14.628 1.00 30.25 273 PRO A C 1
ATOM 1746 O O . PRO A 1 229 ? 26.244 -38.833 -14.848 1.00 29.99 273 PRO A O 1
ATOM 1750 N N . SER A 1 230 ? 25.900 -40.656 -13.573 1.00 25.77 274 SER A N 1
ATOM 1751 C CA . SER A 1 230 ? 26.917 -40.329 -12.592 1.00 34.36 274 SER A CA 1
ATOM 1752 C C . SER A 1 230 ? 28.319 -40.647 -13.115 1.00 36.52 274 SER A C 1
ATOM 1753 O O . SER A 1 230 ? 28.497 -41.311 -14.139 1.00 34.25 274 SER A O 1
ATOM 1756 N N . TYR A 1 231 ? 29.325 -40.184 -12.375 1.00 33.20 275 TYR A N 1
ATOM 1757 C CA . TYR A 1 231 ? 30.701 -40.249 -12.842 1.00 25.94 275 TYR A CA 1
ATOM 1758 C C . TYR A 1 231 ? 31.635 -40.418 -11.646 1.00 31.60 275 TYR A C 1
ATOM 1759 O O . TYR A 1 231 ? 31.192 -40.651 -10.516 1.00 34.67 275 TYR A O 1
ATOM 1768 N N . ASN A 1 232 ? 32.944 -40.309 -11.893 1.00 26.58 276 ASN A N 1
ATOM 1769 C CA . ASN A 1 232 ? 33.910 -40.633 -10.851 1.00 29.10 276 ASN A CA 1
ATOM 1770 C C . ASN A 1 232 ? 34.998 -39.583 -10.726 1.00 27.56 276 ASN A C 1
ATOM 1771 O O . ASN A 1 232 ? 34.852 -38.468 -11.229 1.00 26.01 276 ASN A O 1
ATOM 1776 N N . GLU A 1 233 ? 36.112 -39.942 -10.080 1.00 32.59 277 GLU A N 1
ATOM 1777 C CA . GLU A 1 233 ? 37.090 -38.921 -9.714 1.00 30.20 277 GLU A CA 1
ATOM 1778 C C . GLU A 1 233 ? 37.886 -38.409 -10.906 1.00 26.55 277 GLU A C 1
ATOM 1779 O O . GLU A 1 233 ? 38.661 -37.457 -10.739 1.00 24.00 277 GLU A O 1
ATOM 1785 N N . LYS A 1 234 ? 37.673 -38.965 -12.104 1.00 22.97 278 LYS A N 1
ATOM 1786 C CA . LYS A 1 234 ? 38.370 -38.463 -13.284 1.00 22.64 278 LYS A CA 1
ATOM 1787 C C . LYS A 1 234 ? 37.953 -37.038 -13.639 1.00 25.92 278 LYS A C 1
ATOM 1788 O O . LYS A 1 234 ? 38.650 -36.374 -14.412 1.00 26.72 278 LYS A O 1
ATOM 1794 N N . VAL A 1 235 ? 36.837 -36.549 -13.098 1.00 24.27 279 VAL A N 1
ATOM 1795 C CA . VAL A 1 235 ? 36.449 -35.167 -13.360 1.00 24.93 279 VAL A CA 1
ATOM 1796 C C . VAL A 1 235 ? 37.442 -34.202 -12.742 1.00 25.17 279 VAL A C 1
ATOM 1797 O O . VAL A 1 235 ? 37.607 -33.079 -13.236 1.00 26.76 279 VAL A O 1
ATOM 1801 N N . ASP A 1 236 ? 38.108 -34.613 -11.656 1.00 23.97 280 ASP A N 1
ATOM 1802 C CA . ASP A 1 236 ? 39.178 -33.808 -11.067 1.00 25.50 280 ASP A CA 1
ATOM 1803 C C . ASP A 1 236 ? 40.415 -33.777 -11.952 1.00 27.04 280 ASP A C 1
ATOM 1804 O O . ASP A 1 236 ? 41.108 -32.754 -12.013 1.00 23.23 280 ASP A O 1
ATOM 1809 N N . ILE A 1 237 ? 40.760 -34.924 -12.554 1.00 23.90 281 ILE A N 1
ATOM 1810 C CA . ILE A 1 237 ? 41.932 -35.007 -13.419 1.00 29.10 281 ILE A CA 1
ATOM 1811 C C . ILE A 1 237 ? 41.783 -34.040 -14.584 1.00 27.23 281 ILE A C 1
ATOM 1812 O O . ILE A 1 237 ? 42.723 -33.316 -14.938 1.00 27.17 281 ILE A O 1
ATOM 1817 N N . TRP A 1 238 ? 40.580 -34.010 -15.178 1.00 27.83 282 TRP A N 1
ATOM 1818 C CA . TRP A 1 238 ? 40.232 -33.118 -16.281 1.00 23.47 282 TRP A CA 1
ATOM 1819 C C . TRP A 1 238 ? 40.623 -31.674 -16.002 1.00 30.09 282 TRP A C 1
ATOM 1820 O O . TRP A 1 238 ? 41.028 -30.947 -16.924 1.00 25.66 282 TRP A O 1
ATOM 1831 N N . LYS A 1 239 ? 40.509 -31.234 -14.746 1.00 23.66 283 LYS A N 1
ATOM 1832 C CA . LYS A 1 239 ? 40.690 -29.828 -14.416 1.00 23.68 283 LYS A CA 1
ATOM 1833 C C . LYS A 1 239 ? 42.118 -29.474 -14.029 1.00 20.46 283 LYS A C 1
ATOM 1834 O O . LYS A 1 239 ? 42.437 -28.282 -13.975 1.00 22.11 283 LYS A O 1
ATOM 1840 N N . ILE A 1 240 ? 42.977 -30.476 -13.803 1.00 19.40 284 ILE A N 1
ATOM 1841 C CA . ILE A 1 240 ? 44.374 -30.222 -13.435 1.00 22.42 284 ILE A CA 1
ATOM 1842 C C . ILE A 1 240 ? 45.075 -29.226 -14.362 1.00 23.89 284 ILE A C 1
ATOM 1843 O O . ILE A 1 240 ? 45.672 -28.266 -13.853 1.00 26.18 284 ILE A O 1
ATOM 1848 N N . PRO A 1 241 ? 45.047 -29.373 -15.700 1.00 25.71 285 PRO A N 1
ATOM 1849 C CA . PRO A 1 241 ? 45.861 -28.458 -16.529 1.00 24.42 285 PRO A CA 1
ATOM 1850 C C . PRO A 1 241 ? 45.488 -26.997 -16.384 1.00 25.35 285 PRO A C 1
ATOM 1851 O O . PRO A 1 241 ? 46.381 -26.142 -16.491 1.00 31.00 285 PRO A O 1
ATOM 1855 N N . ASP A 1 242 ? 44.206 -26.685 -16.128 1.00 24.72 286 ASP A N 1
ATOM 1856 C CA . ASP A 1 242 ? 43.780 -25.301 -15.888 1.00 27.03 286 ASP A CA 1
ATOM 1857 C C . ASP A 1 242 ? 44.390 -24.726 -14.608 1.00 26.74 286 ASP A C 1
ATOM 1858 O O . ASP A 1 242 ? 44.803 -23.555 -14.579 1.00 25.55 286 ASP A O 1
ATOM 1863 N N . VAL A 1 243 ? 44.386 -25.501 -13.517 1.00 23.76 287 VAL A N 1
ATOM 1864 C CA . VAL A 1 243 ? 44.990 -25.014 -12.281 1.00 23.31 287 VAL A CA 1
ATOM 1865 C C . VAL A 1 243 ? 46.503 -24.909 -12.443 1.00 19.43 287 VAL A C 1
ATOM 1866 O O . VAL A 1 243 ? 47.114 -23.894 -12.095 1.00 22.17 287 VAL A O 1
ATOM 1870 N N . SER A 1 244 ? 47.123 -25.939 -13.020 1.00 22.03 288 SER A N 1
ATOM 1871 C CA . SER A 1 244 ? 48.566 -25.900 -13.254 1.00 23.89 288 SER A CA 1
ATOM 1872 C C . SER A 1 244 ? 48.966 -24.716 -14.124 1.00 24.98 288 SER A C 1
ATOM 1873 O O . SER A 1 244 ? 49.968 -24.045 -13.848 1.00 27.10 288 SER A O 1
ATOM 1876 N N . SER A 1 245 ? 48.185 -24.422 -15.165 1.00 25.68 289 SER A N 1
ATOM 1877 C CA . SER A 1 245 ? 48.554 -23.323 -16.051 1.00 29.35 289 SER A CA 1
ATOM 1878 C C . SER A 1 245 ? 48.438 -21.986 -15.330 1.00 23.80 289 SER A C 1
ATOM 1879 O O . SER A 1 245 ? 49.336 -21.138 -15.432 1.00 24.35 289 SER A O 1
ATOM 1882 N N . PHE A 1 246 ? 47.347 -21.795 -14.578 1.00 24.36 290 PHE A N 1
ATOM 1883 C CA . PHE A 1 246 ? 47.196 -20.599 -13.744 1.00 26.26 290 PHE A CA 1
ATOM 1884 C C . PHE A 1 246 ? 48.380 -20.410 -12.799 1.00 29.08 290 PHE A C 1
ATOM 1885 O O . PHE A 1 246 ? 48.858 -19.285 -12.614 1.00 32.12 290 PHE A O 1
ATOM 1893 N N . LEU A 1 247 ? 48.856 -21.491 -12.175 1.00 23.84 291 LEU A N 1
ATOM 1894 C CA . LEU A 1 247 ? 49.939 -21.340 -11.213 1.00 27.81 291 LEU A CA 1
ATOM 1895 C C . LEU A 1 247 ? 51.249 -20.996 -11.904 1.00 30.72 291 LEU A C 1
ATOM 1896 O O . LEU A 1 247 ? 52.062 -20.246 -11.344 1.00 24.49 291 LEU A O 1
ATOM 1901 N N . LEU A 1 248 ? 51.464 -21.521 -13.119 1.00 25.39 292 LEU A N 1
ATOM 1902 C CA . LEU A 1 248 ? 52.685 -21.204 -13.855 1.00 25.38 292 LEU A CA 1
ATOM 1903 C C . LEU A 1 248 ? 52.684 -19.759 -14.328 1.00 30.22 292 LEU A C 1
ATOM 1904 O O . LEU A 1 248 ? 53.724 -19.093 -14.305 1.00 31.37 292 LEU A O 1
ATOM 1909 N N . GLY A 1 249 ? 51.526 -19.246 -14.730 1.00 28.79 293 GLY A N 1
ATOM 1910 C CA . GLY A 1 249 ? 51.503 -17.834 -15.041 1.00 29.33 293 GLY A CA 1
ATOM 1911 C C . GLY A 1 249 ? 52.364 -17.539 -16.249 1.00 31.55 293 GLY A C 1
ATOM 1912 O O . GLY A 1 249 ? 52.543 -18.373 -17.141 1.00 27.96 293 GLY A O 1
ATOM 1913 N N . HIS A 1 250 ? 52.948 -16.346 -16.252 1.00 29.61 294 HIS A N 1
ATOM 1914 C CA . HIS A 1 250 ? 53.663 -15.848 -17.416 1.00 35.20 294 HIS A CA 1
ATOM 1915 C C . HIS A 1 250 ? 54.958 -15.167 -16.989 1.00 36.43 294 HIS A C 1
ATOM 1916 O O . HIS A 1 250 ? 55.196 -13.996 -17.269 1.00 42.96 294 HIS A O 1
ATOM 1923 N N . VAL A 1 251 ? 55.804 -15.913 -16.286 1.00 35.28 295 VAL A N 1
ATOM 1924 C CA . VAL A 1 251 ? 57.128 -15.429 -15.925 1.00 34.31 295 VAL A CA 1
ATOM 1925 C C . VAL A 1 251 ? 58.123 -16.247 -16.724 1.00 39.92 295 VAL A C 1
ATOM 1926 O O . VAL A 1 251 ? 57.731 -17.124 -17.501 1.00 37.03 295 VAL A O 1
ATOM 1930 N N . GLU A 1 252 ? 59.413 -15.986 -16.539 1.00 42.25 296 GLU A N 1
ATOM 1931 C CA . GLU A 1 252 ? 60.386 -16.625 -17.409 1.00 43.10 296 GLU A CA 1
ATOM 1932 C C . GLU A 1 252 ? 60.414 -18.126 -17.144 1.00 37.86 296 GLU A C 1
ATOM 1933 O O . GLU A 1 252 ? 60.525 -18.568 -15.997 1.00 44.10 296 GLU A O 1
ATOM 1939 N N . GLY A 1 253 ? 60.282 -18.906 -18.207 1.00 30.24 297 GLY A N 1
ATOM 1940 C CA . GLY A 1 253 ? 60.267 -20.339 -18.120 1.00 29.15 297 GLY A CA 1
ATOM 1941 C C . GLY A 1 253 ? 58.889 -20.960 -18.184 1.00 27.61 297 GLY A C 1
ATOM 1942 O O . GLY A 1 253 ? 58.787 -22.158 -18.476 1.00 34.41 297 GLY A O 1
ATOM 1943 N N . SER A 1 254 ? 57.834 -20.180 -17.913 1.00 29.28 298 SER A N 1
ATOM 1944 C CA . SER A 1 254 ? 56.472 -20.713 -17.891 1.00 27.09 298 SER A CA 1
ATOM 1945 C C . SER A 1 254 ? 56.142 -21.444 -19.180 1.00 25.61 298 SER A C 1
ATOM 1946 O O . SER A 1 254 ? 55.657 -22.581 -19.159 1.00 30.26 298 SER A O 1
ATOM 1949 N N . ASP A 1 255 ? 56.374 -20.795 -20.322 1.00 32.89 299 ASP A N 1
ATOM 1950 C CA . ASP A 1 255 ? 56.024 -21.434 -21.581 1.00 31.37 299 ASP A CA 1
ATOM 1951 C C . ASP A 1 255 ? 56.906 -22.637 -21.832 1.00 26.57 299 ASP A C 1
ATOM 1952 O O . ASP A 1 255 ? 56.436 -23.631 -22.387 1.00 34.24 299 ASP A O 1
ATOM 1957 N N . MET A 1 256 ? 58.154 -22.603 -21.358 1.00 29.17 300 MET A N 1
ATOM 1958 C CA . MET A 1 256 ? 59.003 -23.783 -21.452 1.00 23.37 300 MET A CA 1
ATOM 1959 C C . MET A 1 256 ? 58.384 -24.959 -20.706 1.00 27.83 300 MET A C 1
ATOM 1960 O O . MET A 1 256 ? 58.418 -26.099 -21.192 1.00 27.39 300 MET A O 1
ATOM 1965 N N . VAL A 1 257 ? 57.802 -24.698 -19.526 1.00 28.86 301 VAL A N 1
ATOM 1966 C CA . VAL A 1 257 ? 57.177 -25.761 -18.733 1.00 31.49 301 VAL A CA 1
ATOM 1967 C C . VAL A 1 257 ? 55.894 -26.239 -19.404 1.00 25.99 301 VAL A C 1
ATOM 1968 O O . VAL A 1 257 ? 55.629 -27.446 -19.477 1.00 25.51 301 VAL A O 1
ATOM 1972 N N . ARG A 1 258 ? 55.070 -25.304 -19.893 1.00 29.92 302 ARG A N 1
ATOM 1973 C CA . ARG A 1 258 ? 53.860 -25.706 -20.612 1.00 32.63 302 ARG A CA 1
ATOM 1974 C C . ARG A 1 258 ? 54.194 -26.663 -21.747 1.00 25.29 302 ARG A C 1
ATOM 1975 O O . ARG A 1 258 ? 53.505 -27.672 -21.937 1.00 24.48 302 ARG A O 1
ATOM 1983 N N . PHE A 1 259 ? 55.282 -26.389 -22.475 1.00 25.44 303 PHE A N 1
ATOM 1984 C CA . PHE A 1 259 ? 55.683 -27.247 -23.595 1.00 27.05 303 PHE A CA 1
ATOM 1985 C C . PHE A 1 259 ? 55.909 -28.688 -23.140 1.00 27.63 303 PHE A C 1
ATOM 1986 O O . PHE A 1 259 ? 55.434 -29.634 -23.776 1.00 26.35 303 PHE A O 1
ATOM 1994 N N . HIS A 1 260 ? 56.602 -28.869 -22.009 1.00 26.10 304 HIS A N 1
ATOM 1995 C CA . HIS A 1 260 ? 56.907 -30.202 -21.498 1.00 25.50 304 HIS A CA 1
ATOM 1996 C C . HIS A 1 260 ? 55.703 -30.874 -20.861 1.00 25.53 304 HIS A C 1
ATOM 1997 O O . HIS A 1 260 ? 55.709 -32.099 -20.659 1.00 22.44 304 HIS A O 1
ATOM 2004 N N . LEU A 1 261 ? 54.672 -30.093 -20.548 1.00 30.54 305 LEU A N 1
ATOM 2005 C CA . LEU A 1 261 ? 53.482 -30.596 -19.888 1.00 28.38 305 LEU A CA 1
ATOM 2006 C C . LEU A 1 261 ? 52.344 -30.843 -20.865 1.00 25.21 305 LEU A C 1
ATOM 2007 O O . LEU A 1 261 ? 51.315 -31.413 -20.463 1.00 24.35 305 LEU A O 1
ATOM 2012 N N . PHE A 1 262 ? 52.521 -30.448 -22.134 1.00 23.86 306 PHE A N 1
ATOM 2013 C CA . PHE A 1 262 ? 51.430 -30.507 -23.099 1.00 20.32 306 PHE A CA 1
ATOM 2014 C C . PHE A 1 262 ? 50.817 -31.896 -23.126 1.00 23.53 306 PHE A C 1
ATOM 2015 O O . PHE A 1 262 ? 49.597 -32.060 -22.979 1.00 24.32 306 PHE A O 1
ATOM 2023 N N . ASP A 1 263 ? 51.662 -32.918 -23.225 1.00 19.64 307 ASP A N 1
ATOM 2024 C CA . ASP A 1 263 ? 51.141 -34.255 -23.426 1.00 20.88 307 ASP A CA 1
ATOM 2025 C C . ASP A 1 263 ? 50.551 -34.865 -22.177 1.00 28.19 307 ASP A C 1
ATOM 2026 O O . ASP A 1 263 ? 49.569 -35.608 -22.282 1.00 28.73 307 ASP A O 1
ATOM 2031 N N . ILE A 1 264 ? 51.134 -34.617 -20.996 1.00 28.04 308 ILE A N 1
ATOM 2032 C CA . ILE A 1 264 ? 50.461 -35.123 -19.813 1.00 24.07 308 ILE A CA 1
ATOM 2033 C C . ILE A 1 264 ? 49.138 -34.399 -19.651 1.00 23.09 308 ILE A C 1
ATOM 2034 O O . ILE A 1 264 ? 48.101 -35.019 -19.399 1.00 24.07 308 ILE A O 1
ATOM 2039 N N . HIS A 1 265 ? 49.137 -33.089 -19.904 1.00 22.89 309 HIS A N 1
ATOM 2040 C CA . HIS A 1 265 ? 47.905 -32.315 -19.871 1.00 23.93 309 HIS A CA 1
ATOM 2041 C C . HIS A 1 265 ? 46.908 -32.773 -20.938 1.00 28.54 309 HIS A C 1
ATOM 2042 O O . HIS A 1 265 ? 45.697 -32.798 -20.676 1.00 28.52 309 HIS A O 1
ATOM 2049 N N . LYS A 1 266 ? 47.391 -33.176 -22.123 1.00 28.72 310 LYS A N 1
ATOM 2050 C CA . LYS A 1 266 ? 46.503 -33.739 -23.141 1.00 28.56 310 LYS A CA 1
ATOM 2051 C C . LYS A 1 266 ? 45.868 -35.049 -22.672 1.00 25.74 310 LYS A C 1
ATOM 2052 O O . LYS A 1 266 ? 44.667 -35.266 -22.873 1.00 27.43 310 LYS A O 1
ATOM 2058 N N . ALA A 1 267 ? 46.645 -35.934 -22.042 1.00 21.82 311 ALA A N 1
ATOM 2059 C CA . ALA A 1 267 ? 46.033 -37.091 -21.386 1.00 26.70 311 ALA A CA 1
ATOM 2060 C C . ALA A 1 267 ? 45.050 -36.677 -20.293 1.00 29.10 311 ALA A C 1
ATOM 2061 O O . ALA A 1 267 ? 44.141 -37.446 -19.970 1.00 38.70 311 ALA A O 1
ATOM 2063 N N . CYS A 1 268 ? 45.217 -35.500 -19.682 1.00 23.50 312 CYS A N 1
ATOM 2064 C CA . CYS A 1 268 ? 44.238 -35.134 -18.658 1.00 33.98 312 CYS A CA 1
ATOM 2065 C C . CYS A 1 268 ? 42.915 -34.737 -19.291 1.00 31.26 312 CYS A C 1
ATOM 2066 O O . CYS A 1 268 ? 41.861 -34.873 -18.660 1.00 29.92 312 CYS A O 1
ATOM 2069 N N . LYS A 1 269 ? 42.953 -34.264 -20.533 1.00 29.00 313 LYS A N 1
ATOM 2070 C CA . LYS A 1 269 ? 41.760 -33.870 -21.266 1.00 30.21 313 LYS A CA 1
ATOM 2071 C C . LYS A 1 269 ? 41.246 -34.959 -22.204 1.00 31.02 313 LYS A C 1
ATOM 2072 O O . LYS A 1 269 ? 40.589 -34.643 -23.198 1.00 33.14 313 LYS A O 1
ATOM 2078 N N . SER A 1 270 ? 41.526 -36.234 -21.932 1.00 32.89 314 SER A N 1
ATOM 2079 C CA . SER A 1 270 ? 40.904 -37.266 -22.755 1.00 29.61 314 SER A CA 1
ATOM 2080 C C . SER A 1 270 ? 39.395 -37.193 -22.567 1.00 38.59 314 SER A C 1
ATOM 2081 O O . SER A 1 270 ? 38.906 -37.130 -21.430 1.00 35.65 314 SER A O 1
ATOM 2084 N N . GLN A 1 271 ? 38.656 -37.163 -23.683 1.00 35.23 315 GLN A N 1
ATOM 2085 C CA . GLN A 1 271 ? 37.199 -37.175 -23.597 1.00 40.37 315 GLN A CA 1
ATOM 2086 C C . GLN A 1 271 ? 36.711 -38.421 -22.871 1.00 33.99 315 GLN A C 1
ATOM 2087 O O . GLN A 1 271 ? 35.680 -38.377 -22.195 1.00 47.85 315 GLN A O 1
ATOM 2093 N N . ILE A 1 272 ? 37.450 -39.523 -22.964 1.00 33.62 316 ILE A N 1
ATOM 2094 C CA . ILE A 1 272 ? 37.069 -40.778 -22.322 1.00 30.05 316 ILE A CA 1
ATOM 2095 C C . ILE A 1 272 ? 37.692 -40.796 -20.933 1.00 41.21 316 ILE A C 1
ATOM 2096 O O . ILE A 1 272 ? 38.931 -40.885 -20.824 1.00 35.98 316 ILE A O 1
ATOM 2101 N N . PRO A 1 273 ? 36.894 -40.744 -19.858 1.00 35.89 317 PRO A N 1
ATOM 2102 C CA . PRO A 1 273 ? 37.482 -40.596 -18.516 1.00 31.65 317 PRO A CA 1
ATOM 2103 C C . PRO A 1 273 ? 38.508 -41.658 -18.197 1.00 35.65 317 PRO A C 1
ATOM 2104 O O . PRO A 1 273 ? 39.584 -41.337 -17.677 1.00 32.17 317 PRO A O 1
ATOM 2108 N N . ALA A 1 274 ? 38.219 -42.917 -18.539 1.00 33.17 318 ALA A N 1
ATOM 2109 C CA . ALA A 1 274 ? 39.095 -44.018 -18.169 1.00 27.47 318 ALA A CA 1
ATOM 2110 C C . ALA A 1 274 ? 40.486 -43.887 -18.783 1.00 40.31 318 ALA A C 1
ATOM 2111 O O . ALA A 1 274 ? 41.439 -44.476 -18.262 1.00 38.08 318 ALA A O 1
ATOM 2113 N N . GLU A 1 275 ? 40.628 -43.129 -19.876 1.00 38.36 319 GLU A N 1
ATOM 2114 C CA . GLU A 1 275 ? 41.941 -42.869 -20.459 1.00 44.39 319 GLU A CA 1
ATOM 2115 C C . GLU A 1 275 ? 42.707 -41.753 -19.746 1.00 40.36 319 GLU A C 1
ATOM 2116 O O . GLU A 1 275 ? 43.875 -41.522 -20.070 1.00 38.52 319 GLU A O 1
ATOM 2122 N N . ARG A 1 276 ? 42.094 -41.043 -18.806 1.00 35.85 320 ARG A N 1
ATOM 2123 C CA . ARG A 1 276 ? 42.897 -40.018 -18.160 1.00 30.68 320 ARG A CA 1
ATOM 2124 C C . ARG A 1 276 ? 43.818 -40.646 -17.120 1.00 22.07 320 ARG A C 1
ATOM 2125 O O . ARG A 1 276 ? 43.493 -41.682 -16.546 1.00 26.17 320 ARG A O 1
ATOM 2133 N N . PRO A 1 277 ? 44.987 -40.056 -16.887 1.00 21.94 321 PRO A N 1
ATOM 2134 C CA . PRO A 1 277 ? 45.885 -40.582 -15.847 1.00 24.41 321 PRO A CA 1
ATOM 2135 C C . PRO A 1 277 ? 45.290 -40.421 -14.459 1.00 23.30 321 PRO A C 1
ATOM 2136 O O . PRO A 1 277 ? 44.342 -39.671 -14.246 1.00 21.96 321 PRO A O 1
ATOM 2140 N N . THR A 1 278 ? 45.847 -41.170 -13.511 1.00 25.33 322 THR A N 1
ATOM 2141 C CA . THR A 1 278 ? 45.556 -40.914 -12.116 1.00 22.71 322 THR A CA 1
ATOM 2142 C C . THR A 1 278 ? 46.319 -39.678 -11.664 1.00 31.18 322 THR A C 1
ATOM 2143 O O . THR A 1 278 ? 47.265 -39.223 -12.330 1.00 26.63 322 THR A O 1
ATOM 2147 N N . ALA A 1 279 ? 45.908 -39.135 -10.509 1.00 29.64 323 ALA A N 1
ATOM 2148 C CA . ALA A 1 279 ? 46.660 -38.027 -9.925 1.00 29.88 323 ALA A CA 1
ATOM 2149 C C . ALA A 1 279 ? 48.100 -38.431 -9.656 1.00 24.24 323 ALA A C 1
ATOM 2150 O O . ALA A 1 279 ? 49.026 -37.634 -9.857 1.00 30.29 323 ALA A O 1
ATOM 2152 N N . GLN A 1 280 ? 48.314 -39.665 -9.217 1.00 21.16 324 GLN A N 1
ATOM 2153 C CA . GLN A 1 280 ? 49.681 -40.112 -8.999 1.00 24.33 324 GLN A CA 1
ATOM 2154 C C . GLN A 1 280 ? 50.480 -40.064 -10.297 1.00 28.98 324 GLN A C 1
ATOM 2155 O O . GLN A 1 280 ? 51.624 -39.589 -10.308 1.00 28.93 324 GLN A O 1
ATOM 2161 N N . ASN A 1 281 ? 49.877 -40.500 -11.417 1.00 29.32 325 ASN A N 1
ATOM 2162 C CA . ASN A 1 281 ? 50.588 -40.442 -12.691 1.00 22.43 325 ASN A CA 1
ATOM 2163 C C . ASN A 1 281 ? 50.969 -39.017 -13.051 1.00 25.54 325 ASN A C 1
ATOM 2164 O O . ASN A 1 281 ? 52.080 -38.782 -13.538 1.00 25.60 325 ASN A O 1
ATOM 2169 N N . VAL A 1 282 ? 50.052 -38.055 -12.862 1.00 20.74 326 VAL A N 1
ATOM 2170 C CA . VAL A 1 282 ? 50.356 -36.670 -13.237 1.00 22.68 326 VAL A CA 1
ATOM 2171 C C . VAL A 1 282 ? 51.481 -36.119 -12.366 1.00 26.05 326 VAL A C 1
ATOM 2172 O O . VAL A 1 282 ? 52.410 -35.462 -12.860 1.00 24.82 326 VAL A O 1
ATOM 2176 N N . LEU A 1 283 ? 51.413 -36.385 -11.055 1.00 25.41 327 LEU A N 1
ATOM 2177 C CA . LEU A 1 283 ? 52.466 -35.984 -10.134 1.00 22.72 327 LEU A CA 1
ATOM 2178 C C . LEU A 1 283 ? 53.825 -36.555 -10.547 1.00 29.34 327 LEU A C 1
ATOM 2179 O O . LEU A 1 283 ? 54.828 -35.827 -10.599 1.00 25.48 327 LEU A O 1
ATOM 2184 N N . ASP A 1 284 ? 53.877 -37.867 -10.820 1.00 28.28 328 ASP A N 1
ATOM 2185 C CA . ASP A 1 284 ? 55.115 -38.506 -11.268 1.00 29.56 328 ASP A CA 1
ATOM 2186 C C . ASP A 1 284 ? 55.714 -37.797 -12.473 1.00 31.81 328 ASP A C 1
ATOM 2187 O O . ASP A 1 284 ? 56.919 -37.503 -12.504 1.00 34.76 328 ASP A O 1
ATOM 2192 N N . ALA A 1 285 ? 54.890 -37.572 -13.500 1.00 26.04 329 ALA A N 1
ATOM 2193 C CA . ALA A 1 285 ? 55.343 -36.868 -14.694 1.00 32.00 329 ALA A CA 1
ATOM 2194 C C . ALA A 1 285 ? 55.767 -35.438 -14.381 1.00 25.86 329 ALA A C 1
ATOM 2195 O O . ALA A 1 285 ? 56.734 -34.934 -14.965 1.00 28.11 329 ALA A O 1
ATOM 2197 N N . TYR A 1 286 ? 55.037 -34.748 -13.501 1.00 24.47 330 TYR A N 1
ATOM 2198 C CA . TYR A 1 286 ? 55.462 -33.399 -13.120 1.00 29.49 330 TYR A CA 1
ATOM 2199 C C . TYR A 1 286 ? 56.848 -33.418 -12.486 1.00 29.82 330 TYR A C 1
ATOM 2200 O O . TYR A 1 286 ? 57.665 -32.517 -12.732 1.00 26.46 330 TYR A O 1
ATOM 2209 N N . GLN A 1 287 ? 57.121 -34.436 -11.656 1.00 25.21 331 GLN A N 1
ATOM 2210 C CA . GLN A 1 287 ? 58.416 -34.539 -10.983 1.00 33.66 331 GLN A CA 1
ATOM 2211 C C . GLN A 1 287 ? 59.539 -34.793 -11.984 1.00 32.03 331 GLN A C 1
ATOM 2212 O O . GLN A 1 287 ? 60.576 -34.116 -11.954 1.00 31.22 331 GLN A O 1
ATOM 2218 N N . ARG A 1 288 ? 59.346 -35.765 -12.884 1.00 27.64 332 ARG A N 1
ATOM 2219 C CA . ARG A 1 288 ? 60.325 -36.004 -13.939 1.00 31.09 332 ARG A CA 1
ATOM 2220 C C . ARG A 1 288 ? 60.591 -34.745 -14.756 1.00 31.92 332 ARG A C 1
ATOM 2221 O O . ARG A 1 288 ? 61.749 -34.410 -15.042 1.00 29.99 332 ARG A O 1
ATOM 2229 N N . VAL A 1 289 ? 59.537 -34.029 -15.144 1.00 30.40 333 VAL A N 1
ATOM 2230 C CA . VAL A 1 289 ? 59.752 -32.800 -15.898 1.00 28.80 333 VAL A CA 1
ATOM 2231 C C . VAL A 1 289 ? 60.496 -31.787 -15.042 1.00 31.54 333 VAL A C 1
ATOM 2232 O O . VAL A 1 289 ? 61.390 -31.082 -15.523 1.00 35.85 333 VAL A O 1
ATOM 2236 N N . PHE A 1 290 ? 60.141 -31.696 -13.757 1.00 40.64 334 PHE A N 1
ATOM 2237 C CA . PHE A 1 290 ? 60.770 -30.710 -12.884 1.00 36.89 334 PHE A CA 1
ATOM 2238 C C . PHE A 1 290 ? 62.281 -30.902 -12.839 1.00 40.35 334 PHE A C 1
ATOM 2239 O O . PHE A 1 290 ? 63.047 -29.963 -13.089 1.00 34.53 334 PHE A O 1
ATOM 2247 N N . HIS A 1 291 ? 62.721 -32.132 -12.541 1.00 39.42 335 HIS A N 1
ATOM 2248 C CA . HIS A 1 291 ? 64.132 -32.405 -12.292 1.00 39.23 335 HIS A CA 1
ATOM 2249 C C . HIS A 1 291 ? 64.927 -32.431 -13.587 1.00 42.50 335 HIS A C 1
ATOM 2250 O O . HIS A 1 291 ? 66.128 -32.124 -13.589 1.00 43.48 335 HIS A O 1
ATOM 2257 N N . SER A 1 292 ? 64.269 -32.739 -14.697 1.00 42.02 336 SER A N 1
ATOM 2258 C CA . SER A 1 292 ? 64.930 -32.644 -15.983 1.00 38.72 336 SER A CA 1
ATOM 2259 C C . SER A 1 292 ? 65.267 -31.201 -16.357 1.00 44.89 336 SER A C 1
ATOM 2260 O O . SER A 1 292 ? 66.263 -30.971 -17.049 1.00 53.63 336 SER A O 1
ATOM 2263 N N . LEU A 1 293 ? 64.472 -30.221 -15.923 1.00 37.45 337 LEU A N 1
ATOM 2264 C CA . LEU A 1 293 ? 64.672 -28.831 -16.364 1.00 35.96 337 LEU A CA 1
ATOM 2265 C C . LEU A 1 293 ? 65.645 -28.027 -15.481 1.00 43.25 337 LEU A C 1
ATOM 2266 O O . LEU A 1 293 ? 65.755 -28.248 -14.261 1.00 45.20 337 LEU A O 1
#

CATH classification: 1.10.510.10

GO terms:
  GO:0005789 endoplasmic reticulum membrane (C, IDA)
  GO:0006493 protein O-linked glycosylation (P, IDA)
  GO:0019200 carbohydrate kinase activity (F, IDA)
  GO:0019233 sensory perception of pain (P, IMP)
  GO:0050905 neuromuscular process (P, IMP)
  GO:0007420 brain development (P, IMP)
  GO:0007611 learning or memory (P, IMP)

Foldseek 3Di:
DPQQWFDDDPRPDTDGAAEDVCCVPFKAFDAFDDDDPFWTWTFIDGVNATKIKTAGDDPVSLLLLVQQVVCQRQFDDPAAWTWRYAYSVRRITITHDAVCAFLVCLVVVCPPNVVQLDLLNLLVQLLLVLVSQLCCCVDPVHNWAPLQPLDDVRNRNQWTQHPVGHIHGYRCSQIDHDDVNDFAASDQDAHDDQQFQPLNHADPDPVDDDGSVPRDGHHRLRVLLNSVVNSLVSSPDDPCSVVLCVQCVVLNVLSNDSDSVSRDRSVVSSVSSVVSSVVD

InterPro domains:
  IPR000719 Protein kinase domain [PS50011] (80-349)
  IPR001245 Serine-threonine/tyrosine-protein kinase, catalytic domain [PF07714] (82-194)
  IPR011009 Protein kinase-like domain superfamily [SSF56112] (67-329)
  IPR039318 Protein O-mannose kinase [PTHR22618] (4-337)

Secondary structure (DSSP, 8-state):
--TTEE--TT--S-EEPB-HHHHHHH-EEEEEEEE-SSEEEEEEEETTEEEEEEEES-TTSHHHHHHHHHHHHHT-STTBPPEEEEETTTTEEEEE--TT-BGGGHHHHT---TTS-SHHHHHHHHHHHHHHHHHHHTBTTBEE-----SSHHHHHHTEEE-TTS-EEE---SS--EE-----B-S-SSPB-SSSS-GGGB--S-TTS---GGGS--B-THHHHHHHHHHHHHHHTTSTTHHHHHHHHHHHHHHHT-SSGGGSPPHHHHHHHHHHHHHH-

Solvent-accessible surface area: 14079 Å² total; per-residue (Å²): 81,71,133,8,84,3,120,10,52,214,29,200,114,39,45,131,26,11,54,32,112,52,16,119,87,87,29,159,74,76,122,130,63,27,78,44,59,13,26,81,34,27,22,0,37,19,130,125,12,106,0,11,10,12,88,29,31,108,171,119,40,76,146,61,1,48,57,4,7,84,8,10,58,36,0,52,46,148,35,5,0,32,0,0,0,44,1,99,142,55,4,8,8,0,8,41,44,19,89,32,18,29,0,40,57,0,66,106,17,2,148,179,43,99,115,25,24,43,31,75,77,0,0,80,5,0,15,30,6,0,27,1,1,27,36,0,9,133,11,90,58,32,34,18,0,5,8,43,3,50,64,51,90,83,1,5,46,8,1,28,0,18,60,129,22,34,3,11,0,41,18,1,17,39,1,35,67,15,93,111,80,63,94,9,58,15,40,115,155,59,26,130,43,127,30,1,0,29,40,3,53,33,73,113,44,170,134,51,106,60,97,41,139,88,13,64,51,14,44,34,21,1,4,0,21,3,0,13,46,0,0,38,47,0,0,7,157,42,165,17,1,99,76,0,58,161,86,0,134,99,32,23,136,32,0,64,21,128,98,35,89,113,6,16,59,2,75,68,0,18,46,12,0,73,158,25,51,140,91,65

Nearest PDB structures (foldseek):
  5gz9-assembly1_A  TM=1.004E+00  e=3.813E-57  Mus musculus
  5gz8-assembly1_A  TM=9.961E-01  e=4.678E-51  Mus musculus
  5gza-assembly1_A  TM=9.764E-01  e=6.758E-38  Danio rerio
  5jgd-assembly1_A  TM=6.918E-01  e=5.707E-12  Homo sapiens
  5jgb-assembly1_A  TM=6.718E-01  e=2.779E-11  Homo sapiens